Protein AF-A0AAD3D997-F1 (afdb_monomer_lite)

Foldseek 3Di:
DKWKWKFKFFDDCVLPVDLQDWDWDDDALAKIKIKGFPQFDPVDPDPPGTTIIIIIMIHDPVCPVVLVVVHLVVVLVVVCVRPVSCNVRSVPDPDCVSIDTDDFDQDADLAQDDPVVLDGHAACVHGGAPDDQCVRVLRRVVLVLQLVVLVVPDPDSVSSRVSSRVQNNQLSVQVSVCRVVVVCLSNDPDPVSRVVCVVVVVVLCVPVQSVVQVVCVNNSQDRHPDRPPGDPCPSPSVPPVPPVVVVVVVVPD

pLDDT: mean 71.53, std 16.01, range [34.0, 94.56]

Structure (mmCIF, N/CA/C/O backbone):
data_AF-A0AAD3D997-F1
#
_entry.id   AF-A0AAD3D997-F1
#
loop_
_atom_site.group_PDB
_atom_site.id
_atom_site.type_symbol
_atom_site.label_atom_id
_atom_site.label_alt_id
_atom_site.label_comp_id
_atom_site.label_asym_id
_atom_site.label_entity_id
_atom_site.label_seq_id
_atom_site.pdbx_PDB_ins_code
_atom_site.Cartn_x
_atom_site.Cartn_y
_atom_site.Cartn_z
_atom_site.occupancy
_atom_site.B_iso_or_equiv
_atom_site.auth_seq_id
_atom_site.auth_comp_id
_atom_site.auth_asym_id
_atom_site.auth_atom_id
_atom_site.pdbx_PDB_model_num
ATOM 1 N N . MET A 1 1 ? -4.116 12.394 12.573 1.00 37.97 1 MET A N 1
ATOM 2 C CA . MET A 1 1 ? -3.369 11.446 11.701 1.00 37.97 1 MET A CA 1
ATOM 3 C C . MET A 1 1 ? -3.741 10.059 12.179 1.00 37.97 1 MET A C 1
ATOM 5 O O . MET A 1 1 ? -3.621 9.816 13.372 1.00 37.97 1 MET A O 1
ATOM 9 N N . SER A 1 2 ? -4.273 9.201 11.312 1.00 41.56 2 SER A N 1
ATOM 10 C CA . SER A 1 2 ? -4.845 7.924 11.744 1.00 41.56 2 SER A CA 1
ATOM 11 C C . SER A 1 2 ? -3.805 6.805 11.675 1.00 41.56 2 SER A C 1
ATOM 13 O O . SER A 1 2 ? -3.297 6.516 10.595 1.00 41.56 2 SER A O 1
ATOM 15 N N . ILE A 1 3 ? -3.490 6.178 12.807 1.00 42.94 3 ILE A N 1
ATOM 16 C CA . ILE A 1 3 ? -2.699 4.939 12.880 1.00 42.94 3 ILE A CA 1
ATOM 17 C C . ILE A 1 3 ? -3.620 3.808 12.457 1.00 42.94 3 ILE A C 1
ATOM 19 O O . ILE A 1 3 ? -4.649 3.683 13.114 1.00 42.94 3 ILE A O 1
ATOM 23 N N . ASN A 1 4 ? -3.275 2.963 11.473 1.00 50.47 4 ASN A N 1
ATOM 24 C CA . ASN A 1 4 ? -3.848 1.614 11.512 1.00 50.47 4 ASN A CA 1
ATOM 25 C C . ASN A 1 4 ? -2.944 0.696 12.302 1.00 50.47 4 ASN A C 1
ATOM 27 O O . ASN A 1 4 ? -1.731 0.685 12.121 1.00 50.47 4 ASN A O 1
ATOM 31 N N . ILE A 1 5 ? -3.553 -0.079 13.179 1.00 50.25 5 ILE A N 1
ATOM 32 C CA . ILE A 1 5 ? -2.845 -1.113 13.908 1.00 50.25 5 ILE A CA 1
ATOM 33 C C . ILE A 1 5 ? -3.253 -2.453 13.302 1.00 50.25 5 ILE A C 1
ATOM 35 O O . ILE A 1 5 ? -4.328 -2.957 13.636 1.00 50.25 5 ILE A O 1
ATOM 39 N N . PRO A 1 6 ? -2.472 -3.021 12.366 1.00 51.78 6 PRO A N 1
ATOM 40 C CA . PRO A 1 6 ? -2.713 -4.374 11.908 1.00 51.78 6 PRO A CA 1
ATOM 41 C C . PRO A 1 6 ? -2.412 -5.370 13.032 1.00 51.78 6 PRO A C 1
ATOM 43 O O . PRO A 1 6 ? -1.337 -5.383 13.629 1.00 51.78 6 PRO A O 1
ATOM 46 N N . LEU A 1 7 ? -3.382 -6.235 13.287 1.00 53.44 7 LEU A N 1
ATOM 47 C CA . LEU A 1 7 ? -3.279 -7.435 14.094 1.00 53.44 7 LEU A CA 1
ATOM 48 C C . LEU A 1 7 ? -3.647 -8.617 13.203 1.00 53.44 7 LEU A C 1
ATOM 50 O O . LEU A 1 7 ? -4.774 -8.709 12.722 1.00 53.44 7 LEU A O 1
ATOM 54 N N . VAL A 1 8 ? -2.731 -9.561 13.030 1.00 56.41 8 VAL A N 1
ATOM 55 C CA . VAL A 1 8 ? -3.079 -10.866 12.461 1.00 56.41 8 VAL A CA 1
ATOM 56 C C . VAL A 1 8 ? -3.570 -11.747 13.601 1.00 56.41 8 VAL A C 1
ATOM 58 O O . VAL A 1 8 ? -2.854 -11.955 14.579 1.00 56.41 8 VAL A O 1
ATOM 61 N N . ALA A 1 9 ? -4.803 -12.230 13.496 1.00 57.44 9 ALA A N 1
ATOM 62 C CA . ALA A 1 9 ? -5.421 -13.098 14.486 1.00 57.44 9 ALA A CA 1
ATOM 63 C C . ALA A 1 9 ? -5.942 -14.378 13.824 1.00 57.44 9 ALA A C 1
ATOM 65 O O . ALA A 1 9 ? -6.395 -14.380 12.676 1.00 57.44 9 ALA A O 1
ATOM 66 N N . TYR A 1 10 ? -5.901 -15.473 14.576 1.00 55.12 10 TYR A N 1
ATOM 67 C CA . TYR A 1 10 ? -6.479 -16.746 14.162 1.00 55.12 10 TYR A CA 1
ATOM 68 C C . TYR A 1 10 ? -7.978 -16.699 14.433 1.00 55.12 10 TYR A C 1
ATOM 70 O O . TYR A 1 10 ? -8.409 -16.277 15.507 1.00 55.12 10 TYR A O 1
ATOM 78 N N . GLY A 1 11 ? -8.811 -17.061 13.464 1.00 57.50 11 GLY A N 1
ATOM 79 C CA . GLY A 1 11 ? -10.244 -16.862 13.629 1.00 57.50 11 GLY A CA 1
ATOM 80 C C . GLY A 1 11 ? -11.072 -17.775 12.747 1.00 57.50 11 GLY A C 1
ATOM 81 O O . GLY A 1 11 ? -10.780 -17.927 11.561 1.00 57.50 11 GLY A O 1
ATOM 82 N N . PRO A 1 12 ? -12.153 -18.364 13.277 1.00 53.88 12 PRO A N 1
ATOM 83 C CA . PRO A 1 12 ? -13.010 -19.200 12.467 1.00 53.88 12 PRO A CA 1
ATOM 84 C C . PRO A 1 12 ? -13.693 -18.357 11.387 1.00 53.88 12 PRO A C 1
ATOM 86 O O . PRO A 1 12 ? -14.200 -17.259 11.631 1.00 53.88 12 PRO A O 1
ATOM 89 N N . SER A 1 13 ? -13.735 -18.906 10.174 1.00 48.69 13 SER A N 1
ATOM 90 C CA . SER A 1 13 ? -14.205 -18.193 8.981 1.00 48.69 13 SER A CA 1
ATOM 91 C C . SER A 1 13 ? -15.653 -17.701 9.022 1.00 48.69 13 SER A C 1
ATOM 93 O O . SER A 1 13 ? -16.018 -16.886 8.191 1.00 48.69 13 SER A O 1
ATOM 95 N N . TYR A 1 14 ? -16.465 -18.110 10.003 1.00 54.16 14 TYR A N 1
ATOM 96 C CA . TYR A 1 14 ? -17.822 -17.581 10.174 1.00 54.16 14 TYR A CA 1
ATOM 97 C C . TYR A 1 14 ? -17.861 -16.136 10.706 1.00 54.16 14 TYR A C 1
ATOM 99 O O . TYR A 1 14 ? -18.909 -15.495 10.620 1.00 54.16 14 TYR A O 1
ATOM 107 N N . LEU A 1 15 ? -16.755 -15.602 11.251 1.00 54.66 15 LEU A N 1
ATOM 108 C CA . LEU A 1 15 ? -16.682 -14.202 11.701 1.00 54.66 15 LEU A CA 1
ATOM 109 C C . LEU A 1 15 ? -16.887 -13.211 10.543 1.00 54.66 15 LEU A C 1
ATOM 111 O O . LEU A 1 15 ? -17.375 -12.097 10.750 1.00 54.66 15 LEU A O 1
ATOM 115 N N . ILE A 1 16 ? -16.582 -13.641 9.317 1.00 53.94 16 ILE A N 1
ATOM 116 C CA . ILE A 1 16 ? -16.815 -12.905 8.080 1.00 53.94 16 ILE A CA 1
ATOM 117 C C . ILE A 1 16 ? -17.672 -13.814 7.202 1.00 53.94 16 ILE A C 1
ATOM 119 O O . ILE A 1 16 ? -17.200 -14.827 6.705 1.00 53.94 16 ILE A O 1
ATOM 123 N N . ARG A 1 17 ? -18.953 -13.467 7.008 1.00 49.34 17 ARG A N 1
ATOM 124 C CA . ARG A 1 17 ? -19.929 -14.283 6.250 1.00 49.34 17 ARG A CA 1
ATOM 125 C C . ARG A 1 17 ? -19.457 -14.713 4.852 1.00 49.34 17 ARG A C 1
ATOM 127 O O . ARG A 1 17 ? -20.056 -15.616 4.280 1.00 49.34 17 ARG A O 1
ATOM 134 N N . GLN A 1 18 ? -18.429 -14.073 4.298 1.00 55.97 18 GLN A N 1
ATOM 135 C CA . GLN A 1 18 ? -17.837 -14.421 3.016 1.00 55.97 18 GLN A CA 1
ATOM 136 C C . GLN A 1 18 ? -16.314 -14.505 3.152 1.00 55.97 18 GLN A C 1
ATOM 138 O O . GLN A 1 18 ? -15.654 -13.512 3.445 1.00 55.97 18 GLN A O 1
ATOM 143 N N . ALA A 1 19 ? -15.755 -15.693 2.907 1.00 59.75 19 ALA A N 1
ATOM 144 C CA . ALA A 1 19 ? -14.325 -15.982 3.063 1.00 59.75 19 ALA A CA 1
ATOM 145 C C . ALA A 1 19 ? -13.398 -15.124 2.177 1.00 59.75 19 ALA A C 1
ATOM 147 O O . ALA A 1 19 ? -12.199 -15.090 2.423 1.00 59.75 19 ALA A O 1
ATOM 148 N N . ASN A 1 20 ? -13.956 -14.416 1.190 1.00 67.44 20 ASN A N 1
ATOM 149 C CA . ASN A 1 20 ? -13.227 -13.626 0.197 1.00 67.44 20 ASN A CA 1
ATOM 150 C C . ASN A 1 20 ? -13.621 -12.138 0.228 1.00 67.44 20 ASN A C 1
ATOM 152 O O . ASN A 1 20 ? -13.487 -11.445 -0.777 1.00 67.44 20 ASN A O 1
ATOM 156 N N . GLN A 1 21 ? -14.174 -11.647 1.341 1.00 73.06 21 GLN A N 1
ATOM 157 C CA . GLN A 1 21 ? -14.577 -10.247 1.458 1.00 73.06 21 GLN A CA 1
ATOM 158 C C . GLN A 1 21 ? -13.853 -9.534 2.587 1.00 73.06 21 GLN A C 1
ATOM 160 O O . GLN A 1 21 ? -13.836 -9.993 3.727 1.00 73.06 21 GLN A O 1
ATOM 165 N N . LEU A 1 22 ? -13.336 -8.351 2.264 1.00 75.31 22 LEU A N 1
ATOM 166 C CA . LEU A 1 22 ? -12.955 -7.358 3.252 1.00 75.31 22 LEU A CA 1
ATOM 167 C C . LEU A 1 22 ? -14.226 -6.805 3.912 1.00 75.31 22 LEU A C 1
ATOM 169 O O . LEU A 1 22 ? -15.082 -6.225 3.244 1.00 75.31 22 LEU A O 1
ATOM 173 N N . TYR A 1 23 ? -14.340 -6.968 5.227 1.00 80.62 23 TYR A N 1
ATOM 174 C CA . TYR A 1 23 ? -15.368 -6.298 6.013 1.00 80.62 23 TYR A CA 1
ATOM 175 C C . TYR A 1 23 ? -14.798 -5.003 6.584 1.00 80.62 23 TYR A C 1
ATOM 177 O O . TYR A 1 23 ? -13.812 -5.044 7.313 1.00 80.62 23 TYR A O 1
ATOM 185 N N . GLN A 1 24 ? -15.430 -3.867 6.294 1.00 77.88 24 GLN A N 1
ATOM 186 C CA . GLN A 1 24 ? -15.071 -2.577 6.879 1.00 77.88 24 GLN A CA 1
ATOM 187 C C . GLN A 1 24 ? -16.284 -1.928 7.534 1.00 77.88 24 GLN A C 1
ATOM 189 O O . GLN A 1 24 ? -17.385 -1.917 6.983 1.00 77.88 24 GLN A O 1
ATOM 194 N N . ARG A 1 25 ? -16.061 -1.364 8.719 1.00 77.19 25 ARG A N 1
ATOM 195 C CA . ARG A 1 25 ? -17.019 -0.547 9.450 1.00 77.19 25 ARG A CA 1
ATOM 196 C C . ARG A 1 25 ? -16.387 0.804 9.736 1.00 77.19 25 ARG A C 1
ATOM 198 O O . ARG A 1 25 ? -15.399 0.890 10.459 1.00 77.19 25 ARG A O 1
ATOM 205 N N . LEU A 1 26 ? -16.979 1.842 9.166 1.00 71.62 26 LEU A N 1
ATOM 206 C CA . LEU A 1 26 ? -16.614 3.231 9.405 1.00 71.62 26 LEU A CA 1
ATO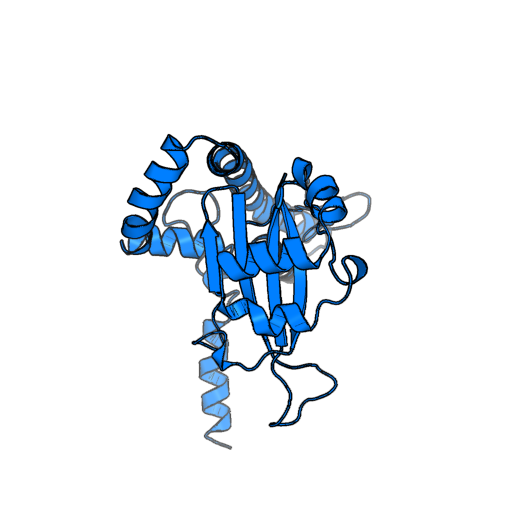M 207 C C . LEU A 1 26 ? -17.598 3.794 10.433 1.00 71.62 26 LEU A C 1
ATOM 209 O O . LEU A 1 26 ? -18.809 3.664 10.265 1.00 71.62 26 LEU A O 1
ATOM 213 N N . ASN A 1 27 ? -17.087 4.364 11.518 1.00 65.94 27 ASN A N 1
ATOM 214 C CA . ASN A 1 27 ? -17.860 5.202 12.423 1.00 65.94 27 ASN A CA 1
ATOM 215 C C . ASN A 1 27 ? -17.275 6.611 12.338 1.00 65.94 27 ASN A C 1
ATOM 217 O O . ASN A 1 27 ? -16.237 6.870 12.953 1.00 65.94 27 ASN A O 1
ATOM 221 N N . THR A 1 28 ? -17.924 7.449 11.520 1.00 64.06 28 THR A N 1
ATOM 222 C CA . THR A 1 28 ? -17.469 8.795 11.127 1.00 64.06 28 THR A CA 1
ATOM 223 C C . THR A 1 28 ? -16.013 8.792 10.620 1.00 64.06 28 THR A C 1
ATOM 225 O O . THR A 1 28 ? -15.533 7.781 10.105 1.00 64.06 28 THR A O 1
ATOM 228 N N . ALA A 1 29 ? -15.304 9.918 10.737 1.00 57.09 29 ALA A N 1
ATOM 229 C CA . ALA A 1 29 ? -13.877 10.033 10.428 1.00 57.09 29 ALA A CA 1
ATOM 230 C C . ALA A 1 29 ? -12.959 9.488 11.545 1.00 57.09 29 ALA A C 1
ATOM 232 O O . ALA A 1 29 ? -11.739 9.467 11.387 1.00 57.09 29 ALA A O 1
ATOM 233 N N . GLU A 1 30 ? -13.519 9.076 12.687 1.00 58.09 30 GLU A N 1
ATOM 234 C CA . GLU A 1 30 ? -12.739 8.792 13.896 1.00 58.09 30 GLU A CA 1
ATOM 235 C C . GLU A 1 30 ? -12.248 7.343 13.971 1.00 58.09 30 GLU A C 1
ATOM 237 O O . GLU A 1 30 ? -11.116 7.097 14.391 1.00 58.09 30 GLU A O 1
ATOM 242 N N . VAL A 1 31 ? -13.079 6.370 13.576 1.00 66.81 31 VAL A N 1
ATOM 243 C CA . VAL A 1 31 ? -12.737 4.945 13.706 1.00 66.81 31 VAL A CA 1
ATOM 244 C C . VAL A 1 31 ? -13.185 4.149 12.483 1.00 66.81 31 VAL A C 1
ATOM 246 O O . VAL A 1 31 ? -14.373 3.923 12.264 1.00 66.81 31 VAL A O 1
ATOM 249 N N . MET A 1 32 ? -12.212 3.642 11.734 1.00 77.00 32 MET A N 1
ATOM 250 C CA . MET A 1 32 ? -12.357 2.601 10.728 1.00 77.00 32 MET A CA 1
ATOM 251 C C . MET A 1 32 ? -11.911 1.279 11.342 1.00 77.00 32 MET A C 1
ATOM 253 O O . MET A 1 32 ? -10.779 1.182 11.789 1.00 77.00 32 MET A O 1
ATOM 257 N N . LEU A 1 33 ? -12.767 0.262 11.348 1.00 82.50 33 LEU A N 1
ATOM 258 C CA . LEU A 1 33 ? -12.423 -1.111 11.720 1.00 82.50 33 LEU A CA 1
ATOM 259 C C . LEU A 1 33 ? -12.530 -1.998 10.483 1.00 82.50 33 LEU A C 1
ATOM 261 O O . LEU A 1 33 ? -13.537 -1.954 9.779 1.00 82.50 33 LEU A O 1
ATOM 265 N N . GLY A 1 34 ? -11.509 -2.807 10.229 1.00 82.81 34 GLY A N 1
ATOM 266 C CA . GLY A 1 34 ? -11.436 -3.721 9.102 1.00 82.81 34 GLY A CA 1
ATOM 267 C C . GLY A 1 34 ? -11.111 -5.147 9.527 1.00 82.81 34 GLY A C 1
ATOM 268 O O . GLY A 1 34 ? -10.300 -5.363 10.426 1.00 82.81 34 GLY A O 1
ATOM 269 N N . LEU A 1 35 ? -11.744 -6.116 8.869 1.00 83.69 35 LEU A N 1
ATOM 270 C CA . LEU A 1 35 ? -11.455 -7.541 8.984 1.00 83.69 35 LEU A CA 1
ATOM 271 C C . LEU A 1 35 ? -11.218 -8.100 7.581 1.00 83.69 35 LEU A C 1
ATOM 273 O O . LEU A 1 35 ? -12.131 -8.126 6.753 1.00 83.69 35 LEU A O 1
ATOM 277 N N . LEU A 1 36 ? -9.990 -8.534 7.326 1.00 83.56 36 LEU A N 1
ATOM 278 C CA . LEU A 1 36 ? -9.533 -9.076 6.054 1.00 83.56 36 LEU A CA 1
ATOM 279 C C . LEU A 1 36 ? -9.181 -10.558 6.233 1.00 83.56 36 LEU A C 1
ATOM 281 O O . LEU A 1 36 ? -8.245 -10.860 6.970 1.00 83.56 36 LEU A O 1
ATOM 285 N N . PRO A 1 37 ? -9.894 -11.496 5.590 1.00 81.44 37 PRO A N 1
ATOM 286 C CA . PRO A 1 37 ? -9.447 -12.881 5.516 1.00 81.44 37 PRO A CA 1
ATOM 287 C C . PRO A 1 37 ? -8.116 -12.962 4.752 1.00 81.44 37 PRO A C 1
ATOM 289 O O . PRO A 1 37 ? -8.035 -12.506 3.614 1.00 81.44 37 PRO A O 1
ATOM 292 N N . THR A 1 38 ? -7.089 -13.556 5.359 1.00 77.00 38 THR A N 1
ATOM 293 C CA . THR A 1 38 ? -5.708 -13.589 4.822 1.00 77.00 38 THR A CA 1
ATOM 294 C C . THR A 1 38 ? -5.286 -15.000 4.386 1.00 77.00 38 THR A C 1
ATOM 296 O O . THR A 1 38 ? -4.134 -15.248 4.045 1.00 77.00 38 THR A O 1
ATOM 299 N N . GLY A 1 39 ? -6.225 -15.948 4.356 1.00 76.25 39 GLY A N 1
ATOM 300 C CA . GLY A 1 39 ? -5.962 -17.331 3.951 1.00 76.25 39 GLY A CA 1
ATOM 301 C C . GLY A 1 39 ? -5.452 -18.185 5.109 1.00 76.25 39 GLY A C 1
ATOM 302 O O . GLY A 1 39 ? -5.959 -18.065 6.219 1.00 76.25 39 GLY A O 1
ATOM 303 N N . THR A 1 40 ? -4.497 -19.075 4.856 1.00 74.38 40 THR A N 1
ATOM 304 C CA . THR A 1 40 ? -3.913 -19.986 5.854 1.00 74.38 40 THR A CA 1
ATOM 305 C C . THR A 1 40 ? -2.401 -19.796 5.924 1.00 74.38 40 THR A C 1
ATOM 307 O O . THR A 1 40 ? -1.777 -19.290 4.988 1.00 74.38 40 THR A O 1
ATOM 310 N N . MET A 1 41 ? -1.793 -20.184 7.044 1.00 68.75 41 MET A N 1
ATOM 311 C CA . MET A 1 41 ? -0.345 -20.083 7.209 1.00 68.75 41 MET A CA 1
ATOM 312 C C . MET A 1 41 ? 0.382 -21.027 6.238 1.00 68.75 41 MET A C 1
ATOM 314 O O . MET A 1 41 ? -0.043 -22.158 6.024 1.00 68.75 41 MET A O 1
ATOM 318 N N . PHE A 1 42 ? 1.498 -20.579 5.653 1.00 65.94 42 PHE A N 1
ATOM 319 C CA . PHE A 1 42 ? 2.252 -21.379 4.677 1.00 65.94 42 PHE A CA 1
ATOM 320 C C . PHE A 1 42 ? 2.787 -22.699 5.258 1.00 65.94 42 PHE A C 1
ATOM 322 O O . PHE A 1 42 ? 2.859 -23.692 4.539 1.00 65.94 42 PHE A O 1
ATOM 329 N N . SER A 1 43 ? 3.142 -22.712 6.546 1.00 65.00 43 SER A N 1
ATOM 330 C CA . SER A 1 43 ? 3.656 -23.889 7.259 1.00 65.00 43 SER A CA 1
ATOM 331 C C . SER A 1 43 ? 2.612 -24.983 7.486 1.00 65.00 43 SER A C 1
ATOM 333 O O . SER A 1 43 ? 2.986 -26.133 7.675 1.00 65.00 43 SER A O 1
ATOM 335 N N . ASP A 1 44 ? 1.326 -24.639 7.425 1.00 60.88 44 ASP A N 1
ATOM 336 C CA . ASP A 1 44 ? 0.200 -25.548 7.607 1.00 60.88 44 ASP A CA 1
ATOM 337 C C . ASP A 1 44 ? -0.663 -25.490 6.343 1.00 60.88 44 ASP A C 1
ATOM 339 O O . ASP A 1 44 ? -1.667 -24.784 6.281 1.00 60.88 44 ASP A O 1
ATOM 343 N N . ARG A 1 45 ? -0.281 -26.213 5.287 1.00 59.09 45 ARG A N 1
ATOM 344 C CA . ARG A 1 45 ? -1.105 -26.388 4.073 1.00 59.09 45 ARG A CA 1
ATOM 345 C C . ARG A 1 45 ? -1.863 -27.720 4.098 1.00 59.09 45 ARG A C 1
ATOM 347 O O . ARG A 1 45 ? -1.818 -28.473 3.132 1.00 59.09 45 ARG A O 1
ATOM 354 N N . ASN A 1 46 ? -2.553 -28.007 5.199 1.00 61.16 46 ASN A N 1
ATOM 355 C CA . ASN A 1 46 ? -3.486 -29.128 5.303 1.00 61.16 46 ASN A CA 1
ATOM 356 C C . ASN A 1 46 ? -4.932 -28.614 5.164 1.00 61.16 46 ASN A C 1
ATOM 358 O O . ASN A 1 46 ? -5.216 -27.445 5.412 1.00 61.16 46 ASN A O 1
ATOM 362 N N . GLU A 1 47 ? -5.882 -29.472 4.786 1.00 56.66 47 GLU A N 1
ATOM 363 C CA . GLU A 1 47 ? -7.302 -29.079 4.665 1.00 56.66 47 GLU A CA 1
ATOM 364 C C . GLU A 1 47 ? -7.916 -28.593 5.996 1.00 56.66 47 GLU A C 1
ATOM 366 O O . GLU A 1 47 ? -8.915 -27.874 6.002 1.00 56.66 47 GLU A O 1
ATOM 371 N N . THR A 1 48 ? -7.291 -28.934 7.127 1.00 58.03 48 THR A N 1
ATOM 372 C CA . THR A 1 48 ? -7.683 -28.537 8.489 1.00 58.03 48 THR A CA 1
ATOM 373 C C . THR A 1 48 ? -7.028 -27.248 8.984 1.00 58.03 48 THR A C 1
ATOM 375 O O . THR A 1 48 ? -7.203 -26.890 10.148 1.00 58.03 48 THR A O 1
ATOM 378 N N . SER A 1 49 ? -6.251 -26.560 8.149 1.00 64.19 49 SER A N 1
ATOM 379 C CA . SER A 1 49 ? -5.493 -25.389 8.579 1.00 64.19 49 SER A CA 1
ATOM 380 C C . SER A 1 49 ? -6.385 -24.236 9.014 1.00 64.19 49 SER A C 1
ATOM 382 O O . SER A 1 49 ? -7.351 -23.865 8.337 1.00 64.19 49 SER A O 1
ATOM 384 N N . GLU A 1 50 ? -6.032 -23.637 10.150 1.00 67.88 50 GLU A N 1
ATOM 385 C CA . GLU A 1 50 ? -6.762 -22.497 10.684 1.00 67.88 50 GLU A CA 1
ATOM 386 C C . GLU A 1 50 ? -6.702 -21.315 9.714 1.00 67.88 50 GLU A C 1
ATOM 388 O O . GLU A 1 50 ? -5.644 -20.945 9.192 1.00 67.88 50 GLU A O 1
ATOM 393 N N . LYS A 1 51 ? -7.866 -20.704 9.471 1.00 74.88 51 LYS A N 1
ATOM 394 C CA . LYS A 1 51 ? -7.945 -19.506 8.640 1.00 74.88 51 LYS A CA 1
ATOM 395 C C . LYS A 1 51 ? -7.504 -18.286 9.443 1.00 74.88 51 LYS A C 1
ATOM 397 O O . LYS A 1 51 ? -7.898 -18.081 10.593 1.00 74.88 51 LYS A O 1
ATOM 402 N N . LEU A 1 52 ? -6.699 -17.463 8.794 1.00 78.31 52 LEU A N 1
ATOM 403 C CA . LEU A 1 52 ? -6.160 -16.220 9.305 1.00 78.31 52 LEU A CA 1
ATOM 404 C C . LEU A 1 52 ? -7.072 -15.062 8.930 1.00 78.31 52 LEU A C 1
ATOM 406 O O . LEU A 1 52 ? -7.572 -14.970 7.804 1.00 78.31 52 LEU A O 1
ATOM 410 N N . VAL A 1 53 ? -7.238 -14.146 9.875 1.00 80.44 53 VAL A N 1
ATOM 411 C CA . VAL A 1 53 ? -7.909 -12.871 9.657 1.00 80.44 53 VAL A CA 1
ATOM 412 C C . VAL A 1 53 ? -6.985 -11.758 10.130 1.00 80.44 53 VAL A C 1
ATOM 414 O O . VAL A 1 53 ? -6.610 -11.692 11.300 1.00 80.44 53 VAL A O 1
ATOM 417 N N . SER A 1 54 ? -6.641 -10.853 9.223 1.00 81.69 54 SER A N 1
ATOM 418 C CA . SER A 1 54 ? -6.009 -9.587 9.566 1.00 81.69 54 SER A CA 1
ATOM 419 C C . SER A 1 54 ? -7.086 -8.597 9.998 1.00 81.69 54 SER A C 1
ATOM 421 O O . SER A 1 54 ? -7.934 -8.184 9.209 1.00 81.69 54 SER A O 1
ATOM 423 N N . MET A 1 55 ? -7.060 -8.215 11.265 1.00 81.44 55 MET A N 1
ATOM 424 C CA . MET A 1 55 ? -7.849 -7.119 11.801 1.00 81.44 55 MET A CA 1
ATOM 425 C C . MET A 1 55 ? -7.016 -5.845 11.773 1.00 81.44 55 MET A C 1
ATOM 427 O O . MET A 1 55 ? -5.843 -5.859 12.120 1.00 81.44 55 MET A O 1
ATOM 431 N N . PHE A 1 56 ? -7.614 -4.729 11.397 1.00 82.75 56 PHE A N 1
ATOM 432 C CA . PHE A 1 56 ? -6.974 -3.425 11.502 1.00 82.75 56 PHE A CA 1
ATOM 433 C C . PHE A 1 56 ? -7.984 -2.401 11.986 1.00 82.75 56 PHE A C 1
ATOM 435 O O . PHE A 1 56 ? -9.180 -2.523 11.720 1.00 82.75 56 PHE A O 1
ATOM 442 N N . TRP A 1 57 ? -7.524 -1.391 12.710 1.00 82.62 57 TRP A N 1
ATOM 443 C CA . TRP A 1 57 ? -8.378 -0.274 13.087 1.00 82.62 57 TRP A CA 1
ATOM 444 C C . TRP A 1 57 ? -7.614 1.032 13.069 1.00 82.62 57 TRP A C 1
ATOM 446 O O . TRP A 1 57 ? -6.420 1.038 13.363 1.00 82.62 57 TRP A O 1
ATOM 456 N N . SER A 1 58 ? -8.327 2.119 12.794 1.00 77.56 58 SER A N 1
ATOM 457 C CA . SER A 1 58 ? -7.779 3.459 12.838 1.00 77.56 58 SER A CA 1
ATOM 458 C C . SER A 1 58 ? -7.900 4.079 14.233 1.00 77.56 58 SER A C 1
ATOM 460 O O . SER A 1 58 ? -8.964 4.009 14.851 1.00 77.56 58 SER A O 1
ATOM 462 N N . LEU A 1 59 ? -6.842 4.729 14.711 1.00 75.38 59 LEU A N 1
ATOM 463 C CA . LEU A 1 59 ? -6.860 5.571 15.910 1.00 75.38 59 LEU A CA 1
ATOM 464 C C . LEU A 1 59 ? -6.227 6.929 15.602 1.00 75.38 59 LEU A C 1
ATOM 466 O O . LEU A 1 59 ? -5.203 6.976 14.921 1.00 75.38 59 LEU A O 1
ATOM 470 N N . ASP A 1 60 ? -6.782 8.023 16.127 1.00 73.38 60 ASP A N 1
ATOM 471 C CA . ASP A 1 60 ? -6.092 9.312 16.060 1.00 73.38 60 ASP A CA 1
ATOM 472 C C . ASP A 1 60 ? -4.832 9.300 16.939 1.00 73.38 60 ASP A C 1
ATOM 474 O O . ASP A 1 60 ? -4.901 9.048 18.145 1.00 73.38 60 ASP A O 1
ATOM 478 N N . MET A 1 61 ? -3.686 9.611 16.328 1.00 69.50 61 MET A N 1
ATOM 479 C CA . MET A 1 61 ? -2.375 9.719 16.977 1.00 69.50 61 MET A CA 1
ATOM 480 C C . MET A 1 61 ? -2.409 10.576 18.244 1.00 69.50 61 MET A C 1
ATOM 482 O O . MET A 1 61 ? -1.729 10.240 19.212 1.00 69.50 61 MET A O 1
ATOM 486 N N . SER A 1 62 ? -3.192 11.662 18.248 1.00 74.38 62 SER A N 1
ATOM 487 C CA . SER A 1 62 ? -3.295 12.562 19.405 1.00 74.38 62 SER A CA 1
ATOM 488 C C . SER A 1 62 ? -3.785 11.834 20.665 1.00 74.38 62 SER A C 1
ATOM 490 O O . SER A 1 62 ? -3.347 12.140 21.769 1.00 74.38 62 SER A O 1
ATOM 492 N N . THR A 1 63 ? -4.614 10.803 20.485 1.00 78.12 63 THR A N 1
ATOM 493 C CA . THR A 1 63 ? -5.234 10.020 21.561 1.00 78.12 63 THR A CA 1
ATOM 494 C C . THR A 1 63 ? -4.453 8.758 21.929 1.00 78.12 63 THR A C 1
ATOM 496 O O . THR A 1 63 ? -4.823 8.058 22.870 1.00 78.12 63 THR A O 1
ATOM 499 N N . PHE A 1 64 ? -3.372 8.428 21.211 1.00 80.06 64 PHE A N 1
ATOM 500 C CA . PHE A 1 64 ? -2.665 7.155 21.389 1.00 80.06 64 PHE A CA 1
ATOM 501 C C . PHE A 1 64 ? -2.088 6.987 22.800 1.00 80.06 64 PHE A C 1
ATOM 503 O O . PHE A 1 64 ? -2.250 5.931 23.415 1.00 80.06 64 PHE A O 1
ATOM 510 N N . ASN A 1 65 ? -1.469 8.039 23.342 1.00 83.62 65 ASN A N 1
ATOM 511 C CA . ASN A 1 65 ? -0.923 8.011 24.701 1.00 83.62 65 ASN A CA 1
ATOM 512 C C . ASN A 1 65 ? -2.028 7.837 25.753 1.00 83.62 65 ASN A C 1
ATOM 514 O O . ASN A 1 65 ? -1.845 7.081 26.707 1.00 83.62 65 ASN A O 1
ATOM 518 N N . ASP A 1 66 ? -3.192 8.451 25.536 1.00 85.88 66 ASP A N 1
ATOM 519 C CA . ASP A 1 66 ? -4.352 8.325 26.422 1.00 85.88 66 ASP A CA 1
ATOM 520 C C . ASP A 1 66 ? -4.979 6.929 26.353 1.00 85.88 66 ASP A C 1
ATOM 522 O O . ASP A 1 66 ? -5.410 6.367 27.357 1.00 85.88 66 ASP A O 1
ATOM 526 N N . VAL A 1 67 ? -5.023 6.318 25.168 1.00 84.88 67 VAL A N 1
ATOM 527 C CA . VAL A 1 67 ? -5.459 4.923 25.015 1.00 84.88 67 VAL A CA 1
ATOM 528 C C . VAL A 1 67 ? -4.504 3.980 25.743 1.00 84.88 67 VAL A C 1
ATOM 530 O O . VAL A 1 67 ? -4.954 3.075 26.448 1.00 84.88 67 VAL A O 1
ATOM 533 N N . LYS A 1 68 ? -3.190 4.206 25.619 1.00 85.25 68 LYS A N 1
ATOM 534 C CA . LYS A 1 68 ? -2.178 3.392 26.297 1.00 85.25 68 LYS A CA 1
ATOM 535 C C . LYS A 1 68 ? -2.263 3.541 27.820 1.00 85.25 68 LYS A C 1
ATOM 537 O O . LYS A 1 68 ? -2.167 2.534 28.519 1.00 85.25 68 LYS A O 1
ATOM 542 N N . SER A 1 69 ? -2.500 4.753 28.331 1.00 88.62 69 SER A N 1
ATOM 543 C CA . SER A 1 69 ? -2.634 5.015 29.772 1.00 88.62 69 SER A CA 1
ATOM 544 C C . SER A 1 69 ? -3.922 4.437 30.372 1.00 88.62 69 SER A C 1
ATOM 546 O O . SER A 1 69 ? -3.892 3.920 31.486 1.00 88.62 69 SER A O 1
ATOM 548 N N . ARG A 1 70 ? -5.036 4.431 29.621 1.00 89.81 70 ARG A N 1
ATOM 549 C CA . ARG A 1 70 ? -6.301 3.774 30.017 1.00 89.81 70 ARG A CA 1
ATOM 550 C C . ARG A 1 70 ? -6.225 2.242 30.037 1.00 89.81 70 ARG A C 1
ATOM 552 O O . ARG A 1 70 ? -7.101 1.600 30.620 1.00 89.81 70 ARG A O 1
ATOM 559 N N . GLY A 1 71 ? -5.203 1.657 29.416 1.00 91.31 71 GLY A N 1
ATOM 560 C CA . GLY A 1 71 ? -4.920 0.226 29.452 1.00 91.31 71 GLY A CA 1
ATOM 561 C C . GLY A 1 71 ? -5.646 -0.607 28.389 1.00 91.31 71 GLY A C 1
ATOM 562 O O . GLY A 1 71 ? -6.659 -0.213 27.805 1.00 91.31 71 GLY A O 1
ATOM 563 N N . LEU A 1 72 ? -5.107 -1.807 28.147 1.00 89.75 72 LEU A N 1
ATOM 564 C CA . LEU A 1 72 ? -5.523 -2.695 27.056 1.00 89.75 72 LEU A CA 1
ATOM 565 C C . LEU A 1 72 ? -6.979 -3.162 27.192 1.00 89.75 72 LEU A C 1
ATOM 567 O O . LEU A 1 72 ? -7.688 -3.265 26.193 1.00 89.75 72 LEU A O 1
ATOM 571 N N . ASP A 1 73 ? -7.449 -3.428 28.410 1.00 92.12 73 ASP A N 1
ATOM 572 C CA . ASP A 1 73 ? -8.816 -3.912 28.630 1.00 92.12 73 ASP A CA 1
ATOM 573 C C . ASP A 1 73 ? -9.868 -2.840 28.345 1.00 92.12 73 ASP A C 1
ATOM 575 O O . ASP A 1 73 ? -10.927 -3.146 27.795 1.00 92.12 73 ASP A O 1
ATOM 579 N N . SER A 1 74 ? -9.566 -1.580 28.673 1.00 90.69 74 SER A N 1
ATOM 580 C CA . SER A 1 74 ? -10.411 -0.433 28.327 1.00 90.69 74 SER A CA 1
ATOM 581 C C . SER A 1 74 ? -10.498 -0.286 26.808 1.00 90.69 74 SER A C 1
ATOM 583 O O . SER A 1 74 ? -11.586 -0.260 26.235 1.00 90.69 74 SER A O 1
ATOM 585 N N . PHE A 1 75 ? -9.346 -0.355 26.139 1.00 88.00 75 PHE A N 1
ATOM 586 C CA . PHE A 1 75 ? -9.261 -0.319 24.686 1.00 88.00 75 PHE A CA 1
ATOM 587 C C . PHE A 1 75 ? -10.051 -1.456 24.002 1.00 88.00 75 PHE A C 1
ATOM 589 O O . PHE A 1 75 ? -10.816 -1.219 23.064 1.00 88.00 75 PHE A O 1
ATOM 596 N N . LYS A 1 76 ? -9.939 -2.695 24.497 1.00 89.69 76 LYS A N 1
ATOM 597 C CA . LYS A 1 76 ? -10.725 -3.831 23.988 1.00 89.69 76 LYS A CA 1
ATOM 598 C C . LYS A 1 76 ? -12.223 -3.634 24.191 1.00 89.69 76 LYS A C 1
ATOM 600 O O . LYS A 1 76 ? -12.990 -3.957 23.287 1.00 89.69 76 LYS A O 1
ATOM 605 N N . LYS A 1 77 ? -12.654 -3.124 25.352 1.00 91.25 77 LYS A N 1
ATOM 606 C CA . LYS A 1 77 ? -14.072 -2.831 25.621 1.00 91.25 77 LYS A CA 1
ATOM 607 C C . LYS A 1 77 ? -14.618 -1.804 24.631 1.00 91.25 77 LYS A C 1
ATOM 609 O O . LYS A 1 77 ? -15.685 -2.036 24.065 1.00 91.25 77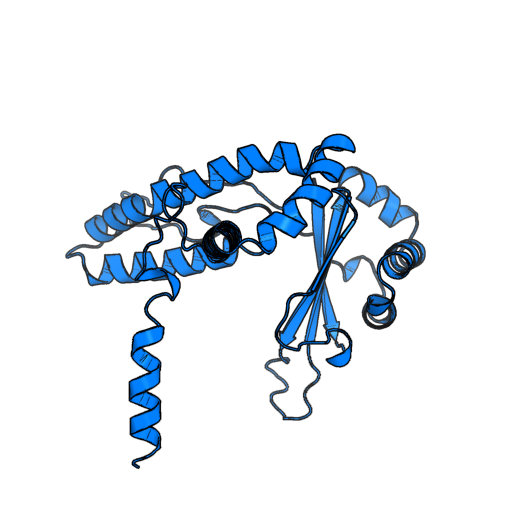 LYS A O 1
ATOM 614 N N . ASP A 1 78 ? -13.860 -0.741 24.362 1.00 87.38 78 ASP A N 1
ATOM 615 C CA . ASP A 1 78 ? -14.223 0.282 23.378 1.00 87.38 78 ASP A CA 1
ATOM 616 C C . ASP A 1 78 ? -14.413 -0.336 21.981 1.00 87.38 78 ASP A C 1
ATOM 618 O O . ASP A 1 78 ? -15.441 -0.105 21.339 1.00 87.38 78 ASP A O 1
ATOM 622 N N . LEU A 1 79 ? -13.484 -1.185 21.526 1.00 86.25 79 LEU A N 1
ATOM 623 C CA . LEU A 1 79 ? -13.606 -1.883 20.240 1.00 86.25 79 LEU A CA 1
ATOM 624 C C . LEU A 1 79 ? -14.801 -2.848 20.189 1.00 86.25 79 LEU A C 1
ATOM 626 O O . LEU A 1 79 ? -15.551 -2.837 19.213 1.00 86.25 79 LEU A O 1
ATOM 630 N N . ILE A 1 80 ? -15.012 -3.655 21.234 1.00 89.25 80 ILE A N 1
ATOM 631 C CA . ILE A 1 80 ? -16.117 -4.628 21.304 1.00 89.25 80 ILE A CA 1
ATOM 632 C C . ILE A 1 80 ? -17.472 -3.916 21.294 1.00 89.25 80 ILE A C 1
ATOM 634 O O . ILE A 1 80 ? -18.401 -4.387 20.641 1.00 89.25 80 ILE A O 1
ATOM 638 N N . SER A 1 81 ? -17.586 -2.766 21.970 1.00 88.75 81 SER A N 1
ATOM 639 C CA . SER A 1 81 ? -18.816 -1.963 21.964 1.00 88.75 81 SER A CA 1
ATOM 640 C C . SER A 1 81 ? -19.199 -1.485 20.558 1.00 88.75 81 SER A C 1
ATOM 642 O O . SER A 1 81 ? -20.381 -1.373 20.236 1.00 88.75 81 SER A O 1
ATOM 644 N N . ARG A 1 82 ? -18.198 -1.242 19.700 1.00 84.31 82 ARG A N 1
ATOM 645 C CA . ARG A 1 82 ? -18.383 -0.787 18.318 1.00 84.31 82 ARG A CA 1
ATOM 646 C C . ARG A 1 82 ? -18.638 -1.952 17.369 1.00 84.31 82 ARG A C 1
ATOM 648 O O . ARG A 1 82 ? -19.474 -1.832 16.476 1.00 84.31 82 ARG A O 1
ATOM 655 N N . GLU A 1 83 ? -17.937 -3.069 17.553 1.00 85.75 83 GLU A N 1
ATOM 656 C CA . GLU A 1 83 ? -18.098 -4.272 16.740 1.00 85.75 83 GLU A CA 1
ATOM 657 C C . GLU A 1 83 ? -17.962 -5.558 17.580 1.00 85.75 83 GLU A C 1
ATOM 659 O O . GLU A 1 83 ? -16.860 -6.077 17.764 1.00 85.75 83 GLU A O 1
ATOM 664 N N . PRO A 1 84 ? -19.075 -6.144 18.053 1.00 86.12 84 PRO A N 1
ATOM 665 C CA . PRO A 1 84 ? -19.030 -7.320 18.922 1.00 86.12 84 PRO A CA 1
ATOM 666 C C . PRO A 1 84 ? -18.348 -8.549 18.304 1.00 86.12 84 PRO A C 1
ATOM 668 O O . PRO A 1 84 ? -17.781 -9.367 19.031 1.00 86.12 84 PRO A O 1
ATOM 671 N N . ARG A 1 85 ? -18.334 -8.688 16.966 1.00 82.62 85 ARG A N 1
ATOM 672 C CA . ARG A 1 85 ? -17.693 -9.833 16.289 1.00 82.62 85 ARG A CA 1
ATOM 673 C C . ARG A 1 85 ? -16.195 -9.934 16.564 1.00 82.62 85 ARG A C 1
ATOM 675 O O . ARG A 1 85 ? -15.655 -11.039 16.530 1.00 82.62 85 ARG A O 1
ATOM 682 N N . VAL A 1 86 ? -15.519 -8.826 16.879 1.00 84.75 86 VAL A N 1
ATOM 683 C CA . VAL A 1 86 ? -14.074 -8.857 17.150 1.00 84.75 86 VAL A CA 1
ATOM 684 C C . VAL A 1 86 ? -13.722 -9.375 18.542 1.00 84.75 86 VAL A C 1
ATOM 686 O O . VAL A 1 86 ? -12.550 -9.624 18.810 1.00 84.75 86 VAL A O 1
ATOM 689 N N . GLN A 1 87 ? -14.705 -9.609 19.421 1.00 86.38 87 GLN A N 1
ATOM 690 C CA . GLN A 1 87 ? -14.469 -10.056 20.798 1.00 86.38 87 GLN A CA 1
ATOM 691 C C . GLN A 1 87 ? -13.574 -11.299 20.877 1.00 86.38 87 GLN A C 1
ATOM 693 O O . GLN A 1 87 ? -12.665 -11.347 21.704 1.00 86.38 87 GLN A O 1
ATOM 698 N N . ASN A 1 88 ? -13.802 -12.299 20.021 1.00 83.94 88 ASN A N 1
ATOM 699 C CA . ASN A 1 88 ? -13.000 -13.525 20.032 1.00 83.94 88 ASN A CA 1
ATOM 700 C C . ASN A 1 88 ? -11.583 -13.316 19.484 1.00 83.94 88 ASN A C 1
ATOM 702 O O . ASN A 1 88 ? -10.649 -13.928 19.996 1.00 83.94 88 ASN A O 1
ATOM 706 N N . LEU A 1 89 ? -11.407 -12.423 18.507 1.00 82.88 89 LEU A N 1
ATOM 707 C CA . LEU A 1 89 ? -10.085 -12.068 17.980 1.00 82.88 89 LEU A CA 1
ATOM 708 C C . LEU A 1 89 ? -9.279 -11.292 19.034 1.00 82.88 89 LEU A C 1
ATOM 710 O O . LEU A 1 89 ? -8.121 -11.600 19.296 1.00 82.88 89 LEU A O 1
ATOM 714 N N . LEU A 1 90 ? -9.921 -10.354 19.735 1.00 87.12 90 LEU A N 1
ATOM 715 C CA . LEU A 1 90 ? -9.287 -9.530 20.767 1.00 87.12 90 LEU A CA 1
ATOM 716 C C . LEU A 1 90 ? -8.848 -10.311 22.014 1.00 87.12 90 LEU A C 1
ATOM 718 O O . LEU A 1 90 ? -7.982 -9.832 22.749 1.00 87.12 90 LEU A O 1
ATOM 722 N N . LYS A 1 91 ? -9.383 -11.515 22.259 1.00 87.25 91 LYS A N 1
ATOM 723 C CA . LYS A 1 91 ? -8.893 -12.402 23.333 1.00 87.25 91 LYS A CA 1
ATOM 724 C C . LYS A 1 91 ? -7.429 -12.813 23.131 1.00 87.25 91 LYS A C 1
ATOM 726 O O . LYS A 1 91 ? -6.749 -13.086 24.115 1.00 87.25 91 LYS A O 1
ATOM 731 N N . GLN A 1 92 ? -6.942 -12.836 21.888 1.00 85.56 92 GLN A N 1
ATOM 732 C CA . GLN A 1 92 ? -5.562 -13.218 21.560 1.00 85.56 92 GLN A CA 1
ATOM 733 C C . GLN A 1 92 ? -4.550 -12.102 21.849 1.00 85.56 92 GLN A C 1
ATOM 735 O O . GLN A 1 92 ? -3.368 -12.380 22.045 1.00 85.56 92 GLN A O 1
ATOM 740 N N . VAL A 1 93 ? -5.010 -10.849 21.921 1.00 87.44 93 VAL A N 1
ATOM 741 C CA . VAL A 1 93 ? -4.163 -9.692 22.230 1.00 87.44 93 VAL A CA 1
ATOM 742 C C . VAL A 1 93 ? -3.946 -9.630 23.736 1.00 87.44 93 VAL A C 1
ATOM 744 O O . VAL A 1 93 ? -4.886 -9.414 24.491 1.00 87.44 93 VAL A O 1
ATOM 747 N N . LYS A 1 94 ? -2.719 -9.809 24.199 1.00 88.62 94 LYS A N 1
ATOM 748 C CA . LYS A 1 94 ? -2.318 -9.784 25.613 1.00 88.62 94 LYS A CA 1
ATOM 749 C C . LYS A 1 94 ? -1.525 -8.531 25.984 1.00 88.62 94 LYS A C 1
ATOM 751 O O . LYS A 1 94 ? -1.537 -8.153 27.148 1.00 88.62 94 LYS A O 1
ATOM 756 N N . SER A 1 95 ? -0.882 -7.876 25.017 1.00 87.00 95 SER A N 1
ATOM 757 C CA . SER A 1 95 ? -0.154 -6.615 25.216 1.00 87.00 95 SER A CA 1
ATOM 758 C C . SER A 1 95 ? -0.360 -5.660 24.038 1.00 87.00 95 SER A C 1
ATOM 760 O O . SER A 1 95 ? -0.608 -6.098 22.914 1.00 87.00 95 SER A O 1
ATOM 762 N N . PHE A 1 96 ? -0.189 -4.357 24.287 1.00 83.94 96 PHE A N 1
ATOM 763 C CA . PHE A 1 96 ? -0.008 -3.361 23.227 1.00 83.94 96 PHE A CA 1
ATOM 764 C C . PHE A 1 96 ? 1.260 -3.616 22.395 1.00 83.94 96 PHE A C 1
ATOM 766 O O . PHE A 1 96 ? 1.333 -3.143 21.274 1.00 83.94 96 PHE A O 1
ATOM 773 N N . ASP A 1 97 ? 2.234 -4.390 22.876 1.00 84.31 97 ASP A N 1
ATOM 774 C CA . ASP A 1 97 ? 3.447 -4.699 22.096 1.00 84.31 97 ASP A CA 1
ATOM 775 C C . ASP A 1 97 ? 3.176 -5.675 20.939 1.00 84.31 97 ASP A C 1
ATOM 777 O O . ASP A 1 97 ? 3.956 -5.770 19.998 1.00 84.31 97 ASP A O 1
ATOM 781 N N . GLN A 1 98 ? 2.049 -6.396 20.986 1.00 80.56 98 GLN A N 1
ATOM 782 C CA . GLN A 1 98 ? 1.581 -7.232 19.873 1.00 80.56 98 GLN A CA 1
ATOM 783 C C . GLN A 1 98 ? 0.863 -6.412 18.793 1.00 80.56 98 GLN A C 1
ATOM 785 O O . GLN A 1 98 ? 0.424 -6.959 17.783 1.00 80.56 98 GLN A O 1
ATOM 790 N N . LEU A 1 99 ? 0.692 -5.113 19.038 1.00 79.62 99 LEU A N 1
ATOM 791 C CA . LEU A 1 99 ? 0.005 -4.184 18.169 1.00 79.62 99 LEU A CA 1
ATOM 792 C C . LEU A 1 99 ? 1.045 -3.352 17.436 1.00 79.62 99 LEU A C 1
ATOM 794 O O . LEU A 1 99 ? 1.816 -2.622 18.052 1.00 79.62 99 LEU A O 1
ATOM 798 N N . ILE A 1 100 ? 1.067 -3.470 16.112 1.00 76.25 100 ILE A N 1
ATOM 799 C CA . ILE A 1 100 ? 2.038 -2.761 15.284 1.00 76.25 100 ILE A CA 1
ATOM 800 C C . ILE A 1 100 ? 1.430 -1.409 14.916 1.00 76.25 100 ILE A C 1
ATOM 802 O O . ILE A 1 100 ? 0.476 -1.386 14.146 1.00 76.25 100 ILE A O 1
ATOM 806 N N . PRO A 1 101 ? 1.918 -0.272 15.433 1.00 70.25 101 PRO A N 1
ATOM 807 C CA . PRO A 1 101 ? 1.516 1.018 14.892 1.00 70.25 101 PRO A CA 1
ATOM 808 C C . PRO A 1 101 ? 2.031 1.136 13.454 1.00 70.25 101 PRO A C 1
ATOM 810 O O . PRO A 1 101 ? 3.230 1.022 13.210 1.00 70.25 101 PRO A O 1
ATOM 813 N N . ALA A 1 102 ? 1.137 1.364 12.494 1.00 68.31 102 ALA A N 1
ATOM 814 C CA . ALA A 1 102 ? 1.532 1.686 11.132 1.00 68.31 102 ALA A CA 1
ATOM 815 C C . ALA A 1 102 ? 1.451 3.202 10.912 1.00 68.31 102 ALA A C 1
ATOM 817 O O . ALA A 1 102 ? 0.384 3.813 11.030 1.00 68.31 102 ALA A O 1
ATOM 818 N N . TRP A 1 103 ? 2.604 3.795 10.598 1.00 65.38 103 TRP A N 1
ATOM 819 C CA . TRP A 1 103 ? 2.719 5.189 10.184 1.00 65.38 103 TRP A CA 1
ATOM 820 C C . TRP A 1 103 ? 2.646 5.292 8.671 1.00 65.38 103 TRP A C 1
ATOM 822 O O . TRP A 1 103 ? 3.238 4.486 7.954 1.00 65.38 103 TRP A O 1
ATOM 832 N N . TYR A 1 104 ? 1.954 6.319 8.193 1.00 65.75 104 TYR A N 1
ATOM 833 C CA . TYR A 1 104 ? 1.802 6.561 6.766 1.00 65.75 104 TYR A CA 1
ATOM 834 C C . TYR A 1 104 ? 2.518 7.828 6.373 1.00 65.75 104 TYR A C 1
ATOM 836 O O . TYR A 1 104 ? 2.253 8.894 6.926 1.00 65.75 104 TYR A O 1
ATOM 844 N N . SER A 1 105 ? 3.411 7.683 5.404 1.00 63.75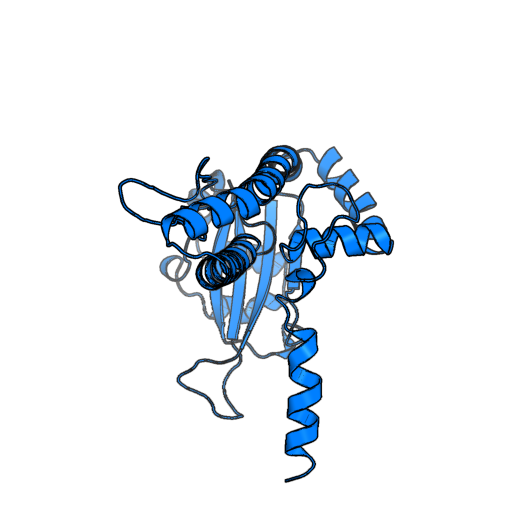 105 SER A N 1
ATOM 845 C CA . SER A 1 105 ? 3.943 8.805 4.652 1.00 63.75 105 SER A CA 1
ATOM 846 C C . SER A 1 105 ? 3.063 9.032 3.428 1.00 63.75 105 SER A C 1
ATOM 848 O O . SER A 1 105 ? 2.554 8.072 2.852 1.00 63.75 105 SER A O 1
ATOM 850 N N . ASP A 1 106 ? 2.883 10.296 3.054 1.00 70.56 106 ASP A N 1
ATOM 851 C CA . ASP A 1 106 ? 2.398 10.690 1.730 1.00 70.56 106 ASP A CA 1
ATOM 852 C C . ASP A 1 106 ? 3.621 11.164 0.936 1.00 70.56 106 ASP A C 1
ATOM 854 O O . ASP A 1 106 ? 4.001 12.338 0.980 1.00 70.56 106 ASP A O 1
ATOM 858 N N . THR A 1 107 ? 4.306 10.216 0.298 1.00 74.62 107 THR A N 1
ATOM 859 C CA . THR A 1 107 ? 5.529 10.466 -0.473 1.00 74.62 107 THR A CA 1
ATOM 860 C C . THR A 1 107 ? 5.218 10.338 -1.951 1.00 74.62 107 THR A C 1
ATOM 862 O O . THR A 1 107 ? 4.495 9.439 -2.360 1.00 74.62 107 THR A O 1
ATOM 865 N N . PHE A 1 108 ? 5.800 11.208 -2.773 1.00 77.44 108 PHE A N 1
ATOM 866 C CA . PHE A 1 108 ? 5.709 11.087 -4.221 1.00 77.44 108 PHE A CA 1
ATOM 867 C C . PHE A 1 108 ? 6.988 11.575 -4.893 1.00 77.44 108 PHE A C 1
ATOM 869 O O . PHE A 1 108 ? 7.448 12.688 -4.623 1.00 77.44 108 PHE A O 1
ATOM 876 N N . MET A 1 109 ? 7.529 10.767 -5.801 1.00 85.00 109 MET A N 1
ATOM 877 C CA . MET A 1 109 ? 8.672 11.138 -6.625 1.00 85.00 109 MET A CA 1
ATOM 878 C C . MET A 1 109 ? 8.214 11.832 -7.920 1.00 85.00 109 MET A C 1
ATOM 880 O O . MET A 1 109 ? 7.489 11.240 -8.717 1.00 85.00 109 MET A O 1
ATOM 884 N N . PRO A 1 110 ? 8.675 13.065 -8.210 1.00 81.81 110 PRO A N 1
ATOM 885 C CA . PRO A 1 110 ? 8.355 13.753 -9.467 1.00 81.81 110 PRO A CA 1
ATOM 886 C C . PRO A 1 110 ? 8.878 13.047 -10.729 1.00 81.81 110 PRO A C 1
ATOM 888 O O . PRO A 1 110 ? 8.408 13.341 -11.836 1.00 81.81 110 PRO A O 1
ATOM 891 N N . ARG A 1 111 ? 9.879 12.178 -10.551 1.00 87.44 111 ARG A N 1
ATOM 892 C CA . ARG A 1 111 ? 10.519 11.341 -11.564 1.00 87.44 111 ARG A CA 1
ATOM 893 C C . ARG A 1 111 ? 10.789 9.968 -10.953 1.00 87.44 111 ARG A C 1
ATOM 895 O O . ARG A 1 111 ? 11.369 9.886 -9.875 1.00 87.44 111 ARG A O 1
ATOM 902 N N . MET A 1 112 ? 10.392 8.919 -11.656 1.00 89.50 112 MET A N 1
ATOM 903 C CA . MET A 1 112 ? 10.376 7.531 -11.184 1.00 89.50 112 MET A CA 1
ATOM 904 C C . MET A 1 112 ? 11.635 6.742 -11.571 1.00 89.50 112 MET A C 1
ATOM 906 O O . MET A 1 112 ? 11.663 5.518 -11.466 1.00 89.50 112 MET A O 1
ATOM 910 N N . TYR A 1 113 ? 12.682 7.424 -12.035 1.00 93.38 113 TYR A N 1
ATOM 911 C CA . TYR A 1 113 ? 13.951 6.812 -12.421 1.00 93.38 113 TYR A CA 1
ATOM 912 C C . TYR A 1 113 ? 15.114 7.805 -12.328 1.00 93.38 113 TYR A C 1
ATOM 914 O O . TYR A 1 113 ? 14.916 9.024 -12.371 1.00 93.38 113 TYR A O 1
ATOM 922 N N . SER A 1 114 ? 16.328 7.264 -12.245 1.00 92.25 114 SER A N 1
ATOM 923 C CA . SER A 1 114 ? 17.599 7.980 -12.353 1.00 92.25 114 SER A CA 1
ATOM 924 C C . SER A 1 114 ? 18.377 7.468 -13.563 1.00 92.25 114 SER A C 1
ATOM 926 O O . SER A 1 114 ? 18.718 6.289 -13.647 1.00 92.25 114 SER A O 1
ATOM 928 N N . GLU A 1 115 ? 18.678 8.364 -14.504 1.00 88.62 115 GLU A N 1
ATOM 929 C CA . GLU A 1 115 ? 19.523 8.053 -15.666 1.00 88.62 115 GLU A CA 1
ATOM 930 C C . GLU A 1 115 ? 20.992 7.876 -15.291 1.00 88.62 115 GLU A C 1
ATOM 932 O O . GLU A 1 115 ? 21.702 7.144 -15.977 1.00 88.62 115 GLU A O 1
ATOM 937 N N . ILE A 1 116 ? 21.441 8.552 -14.230 1.00 90.25 116 ILE A N 1
ATOM 938 C CA . ILE A 1 116 ? 22.826 8.493 -13.752 1.00 90.25 116 ILE A CA 1
ATOM 939 C C . ILE A 1 116 ? 23.059 7.136 -13.090 1.00 90.25 116 ILE A C 1
ATOM 941 O O . ILE A 1 116 ? 23.990 6.423 -13.452 1.00 90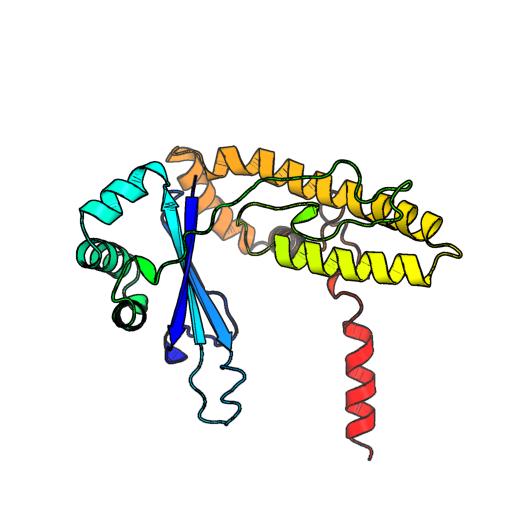.25 116 ILE A O 1
ATOM 945 N N . ASP A 1 117 ? 22.149 6.745 -12.197 1.00 91.56 117 ASP A N 1
ATOM 946 C CA . ASP A 1 117 ? 22.265 5.512 -11.411 1.00 91.56 117 ASP A CA 1
ATOM 947 C C . ASP A 1 117 ? 21.659 4.292 -12.119 1.00 91.56 117 ASP A C 1
ATOM 949 O O . ASP A 1 117 ? 21.627 3.202 -11.553 1.00 91.56 117 ASP A O 1
ATOM 953 N N . LYS A 1 118 ? 21.110 4.477 -13.330 1.00 90.75 118 LYS A N 1
ATOM 954 C CA . LYS A 1 118 ? 20.392 3.449 -14.106 1.00 90.75 118 LYS A CA 1
ATOM 955 C C . LYS A 1 118 ? 19.372 2.680 -13.257 1.00 90.75 118 LYS A C 1
ATOM 957 O O . LYS A 1 118 ? 19.293 1.455 -13.303 1.00 90.75 118 LYS A O 1
ATOM 962 N N . THR A 1 119 ? 18.613 3.418 -12.452 1.00 94.06 119 THR A N 1
ATOM 963 C CA . THR A 1 119 ? 17.729 2.863 -11.419 1.00 94.06 119 THR A CA 1
ATOM 964 C C . THR A 1 119 ? 16.292 3.309 -11.645 1.00 94.06 119 THR A C 1
ATOM 966 O O . THR A 1 119 ? 16.044 4.479 -11.932 1.00 94.06 119 THR A O 1
ATOM 969 N N . VAL A 1 120 ? 15.343 2.387 -11.470 1.00 93.81 120 VAL A N 1
ATOM 970 C CA . VAL A 1 120 ? 13.896 2.654 -11.489 1.00 93.81 120 VAL A CA 1
ATOM 971 C C . VAL A 1 120 ? 13.321 2.485 -10.090 1.00 93.81 120 VAL A C 1
ATOM 973 O O . VAL A 1 120 ? 13.665 1.540 -9.383 1.00 93.81 120 VAL A O 1
ATOM 976 N N . PHE A 1 121 ? 12.415 3.380 -9.711 1.00 93.50 121 PHE A N 1
ATOM 977 C CA . PHE A 1 121 ? 11.705 3.354 -8.438 1.00 93.50 121 PHE A CA 1
ATOM 978 C C . PHE A 1 121 ? 10.276 2.832 -8.647 1.00 93.50 121 PHE A C 1
ATOM 980 O O . PHE A 1 121 ? 9.578 3.265 -9.567 1.00 93.50 121 PHE A O 1
ATOM 987 N N . ILE A 1 122 ? 9.836 1.902 -7.796 1.00 92.12 122 ILE A N 1
ATOM 988 C CA . ILE A 1 122 ? 8.505 1.276 -7.849 1.00 92.12 122 ILE A CA 1
ATOM 989 C C . ILE A 1 122 ? 7.915 1.152 -6.437 1.00 92.12 122 ILE A C 1
ATOM 991 O O . ILE A 1 122 ? 8.651 1.013 -5.462 1.00 92.12 122 ILE A O 1
ATOM 995 N N . GLY A 1 123 ? 6.589 1.161 -6.314 1.00 88.25 123 GLY A N 1
ATOM 996 C CA . GLY A 1 123 ? 5.892 1.011 -5.035 1.00 88.25 123 GLY A CA 1
ATOM 997 C C . GLY A 1 123 ? 6.196 2.131 -4.036 1.00 88.25 123 GLY A C 1
ATOM 998 O O . GLY A 1 123 ? 6.361 3.291 -4.412 1.00 88.25 123 GLY A O 1
ATOM 999 N N . ASP A 1 124 ? 6.287 1.785 -2.751 1.00 86.12 124 ASP A N 1
ATOM 1000 C CA . ASP A 1 124 ? 6.352 2.761 -1.654 1.00 86.12 124 ASP A CA 1
ATOM 1001 C C . ASP A 1 124 ? 7.570 3.696 -1.710 1.00 86.12 124 ASP A C 1
ATOM 1003 O O . ASP A 1 124 ? 7.483 4.837 -1.253 1.00 86.12 124 ASP A O 1
ATOM 1007 N N . CYS A 1 125 ? 8.694 3.269 -2.303 1.00 87.12 125 CYS A N 1
ATOM 1008 C CA . CYS A 1 125 ? 9.850 4.159 -2.462 1.00 87.12 125 CYS A CA 1
ATOM 1009 C C . CYS A 1 125 ? 9.555 5.316 -3.427 1.00 87.12 125 CYS A C 1
ATOM 1011 O O . CYS A 1 125 ? 10.149 6.384 -3.315 1.00 87.12 125 CYS A O 1
ATOM 1013 N N . ALA A 1 126 ? 8.627 5.102 -4.358 1.00 85.62 126 ALA A N 1
ATOM 1014 C CA . ALA A 1 126 ? 8.227 6.066 -5.359 1.00 85.62 126 ALA A CA 1
ATOM 1015 C C . ALA A 1 126 ? 6.951 6.835 -4.988 1.00 85.62 126 ALA A C 1
ATOM 1017 O O . ALA A 1 126 ? 6.847 8.030 -5.279 1.00 85.62 126 ALA A O 1
ATOM 1018 N N . HIS A 1 127 ? 5.973 6.165 -4.373 1.00 82.19 127 HIS A N 1
ATOM 1019 C CA . HIS A 1 127 ? 4.660 6.744 -4.074 1.00 82.19 127 HIS A CA 1
ATOM 1020 C C . HIS A 1 127 ? 3.986 6.156 -2.825 1.00 82.19 127 HIS A C 1
ATOM 1022 O O . HIS A 1 127 ? 2.860 5.680 -2.890 1.00 82.19 127 HIS A O 1
ATOM 1028 N N . ALA A 1 128 ? 4.624 6.218 -1.653 1.00 78.75 128 ALA A N 1
ATOM 1029 C CA . ALA A 1 128 ? 3.940 5.852 -0.409 1.00 78.75 128 ALA A CA 1
ATOM 1030 C C . ALA A 1 128 ? 2.626 6.652 -0.238 1.00 78.75 128 ALA A C 1
ATOM 1032 O O . ALA A 1 128 ? 2.653 7.873 -0.090 1.00 78.75 128 ALA A O 1
ATOM 1033 N N . THR A 1 129 ? 1.481 5.962 -0.278 1.00 69.38 129 THR A N 1
ATOM 1034 C CA . THR A 1 129 ? 0.135 6.557 -0.166 1.00 69.38 129 THR A CA 1
ATOM 1035 C C . THR A 1 129 ? -0.516 6.283 1.192 1.00 69.38 129 THR A C 1
ATOM 1037 O O . THR A 1 129 ? -0.307 5.232 1.801 1.00 69.38 129 THR A O 1
ATOM 1040 N N . SER A 1 130 ? -1.407 7.180 1.632 1.00 63.28 130 SER A N 1
ATOM 1041 C CA . SER A 1 130 ? -2.270 6.935 2.799 1.00 63.28 130 SER A CA 1
ATOM 1042 C C . SER A 1 130 ? -3.274 5.785 2.571 1.00 63.28 130 SER A C 1
ATOM 1044 O O . SER A 1 130 ? -3.541 5.383 1.443 1.00 63.28 130 SER A O 1
ATOM 1046 N N . HIS A 1 131 ? -3.839 5.244 3.659 1.00 51.53 131 HIS A N 1
ATOM 1047 C CA . HIS A 1 131 ? -4.577 3.965 3.737 1.00 51.53 131 HIS A CA 1
ATOM 1048 C C . HIS A 1 131 ? -5.959 3.896 3.074 1.00 51.53 131 HIS A C 1
ATOM 1050 O O . HIS A 1 131 ? -6.862 3.200 3.544 1.00 51.53 131 HIS A O 1
ATOM 1056 N N . GLN A 1 132 ? -6.146 4.573 1.953 1.00 54.94 132 GLN A N 1
ATOM 1057 C CA . GLN A 1 132 ? -7.366 4.428 1.178 1.00 54.94 132 GLN A CA 1
ATOM 1058 C C . GLN A 1 132 ? -7.344 3.069 0.456 1.00 54.94 132 GLN A C 1
ATOM 1060 O O . GLN A 1 132 ? -6.679 2.888 -0.557 1.00 54.94 132 GLN A O 1
ATOM 1065 N N . LEU A 1 133 ? -8.051 2.087 1.031 1.00 56.81 133 LEU A N 1
ATOM 1066 C CA . LEU A 1 133 ? -8.438 0.806 0.413 1.00 56.81 133 LEU A CA 1
ATOM 1067 C C . LEU A 1 133 ? -7.310 -0.057 -0.202 1.00 56.81 133 LEU A C 1
ATOM 1069 O O . LEU A 1 133 ? -7.561 -0.820 -1.130 1.00 56.81 133 LEU A O 1
ATOM 1073 N N . GLY A 1 134 ? -6.079 0.014 0.313 1.00 59.62 134 GLY A N 1
ATOM 1074 C CA . GLY A 1 134 ? -4.972 -0.821 -0.185 1.00 59.62 134 GLY A CA 1
ATOM 1075 C C . GLY A 1 134 ? -4.420 -0.392 -1.552 1.00 59.62 134 GLY A C 1
ATOM 1076 O O . GLY A 1 134 ? -3.768 -1.189 -2.225 1.00 59.62 134 GLY A O 1
ATOM 1077 N N . GLN A 1 135 ? -4.651 0.863 -1.957 1.00 67.94 135 GLN A N 1
ATOM 1078 C CA . GLN A 1 135 ? -4.203 1.399 -3.248 1.00 67.94 135 GLN A CA 1
ATOM 1079 C C . GLN A 1 135 ? -2.688 1.288 -3.471 1.00 67.94 135 GLN A C 1
ATOM 1081 O O . GLN A 1 135 ? -2.283 0.981 -4.588 1.00 67.94 135 GLN A O 1
ATOM 1086 N N . GLY A 1 136 ? -1.855 1.458 -2.438 1.00 77.06 136 GLY A N 1
ATOM 1087 C CA . GLY A 1 136 ? -0.393 1.371 -2.576 1.00 77.06 136 GLY A CA 1
ATOM 1088 C C . GLY A 1 136 ? 0.085 0.026 -3.139 1.00 77.06 136 GLY A C 1
ATOM 1089 O O . GLY A 1 136 ? 0.882 -0.009 -4.074 1.00 77.06 136 GLY A O 1
ATOM 1090 N N . ALA A 1 137 ? -0.486 -1.086 -2.660 1.00 79.06 137 ALA A N 1
ATOM 1091 C CA . ALA A 1 137 ? -0.154 -2.419 -3.165 1.00 79.06 137 ALA A CA 1
ATOM 1092 C C . ALA A 1 137 ? -0.577 -2.597 -4.633 1.00 79.06 137 ALA A C 1
ATOM 1094 O O . ALA A 1 137 ? 0.200 -3.104 -5.441 1.00 79.06 137 ALA A O 1
ATOM 1095 N N . ASN A 1 138 ? -1.774 -2.127 -5.003 1.00 79.56 138 ASN A N 1
ATOM 1096 C CA . ASN A 1 138 ? -2.233 -2.162 -6.394 1.00 79.56 138 ASN A CA 1
ATOM 1097 C C . ASN A 1 138 ? -1.321 -1.321 -7.298 1.00 79.56 138 ASN A C 1
ATOM 1099 O O . ASN A 1 138 ? -0.883 -1.795 -8.342 1.00 79.56 138 ASN A O 1
ATOM 1103 N N . LEU A 1 139 ? -0.969 -0.100 -6.885 1.00 80.88 139 LEU A N 1
ATOM 1104 C CA . LEU A 1 139 ? -0.094 0.786 -7.656 1.00 80.88 139 LEU A CA 1
ATOM 1105 C C . LEU A 1 139 ? 1.311 0.202 -7.849 1.00 80.88 139 LEU A C 1
ATOM 1107 O O . LEU A 1 139 ? 1.866 0.353 -8.941 1.00 80.88 139 LEU A O 1
ATOM 1111 N N . ALA A 1 140 ? 1.844 -0.487 -6.833 1.00 87.06 140 ALA A N 1
ATOM 1112 C CA . ALA A 1 140 ? 3.118 -1.201 -6.899 1.00 87.06 140 ALA A CA 1
ATOM 1113 C C . ALA A 1 140 ? 3.068 -2.392 -7.872 1.00 87.06 140 ALA A C 1
ATOM 1115 O O . ALA A 1 140 ? 3.992 -2.591 -8.659 1.00 87.06 140 ALA A O 1
ATOM 1116 N N . LEU A 1 141 ? 1.972 -3.160 -7.881 1.00 86.62 141 LEU A N 1
ATOM 1117 C CA . LEU A 1 141 ? 1.779 -4.246 -8.851 1.00 86.62 141 LEU A CA 1
ATOM 1118 C C . LEU A 1 141 ? 1.691 -3.714 -10.282 1.00 86.62 141 LEU A C 1
ATOM 1120 O O . LEU A 1 141 ? 2.334 -4.248 -11.186 1.00 86.62 141 LEU A O 1
ATOM 1124 N N . VAL A 1 142 ? 0.948 -2.624 -10.483 1.00 84.06 142 VAL A N 1
ATOM 1125 C CA . VAL A 1 142 ? 0.894 -1.948 -11.780 1.00 84.06 142 VAL A CA 1
ATOM 1126 C C . VAL A 1 142 ? 2.282 -1.406 -12.150 1.00 84.06 142 VAL A C 1
ATOM 1128 O O . VAL A 1 142 ? 2.600 -1.359 -13.335 1.00 84.06 142 VAL A O 1
ATOM 1131 N N . ASP A 1 143 ? 3.134 -0.999 -11.191 1.00 88.81 143 ASP A N 1
ATOM 1132 C CA . ASP A 1 143 ? 4.484 -0.489 -11.512 1.00 88.81 143 ASP A CA 1
ATOM 1133 C C . ASP A 1 143 ? 5.318 -1.616 -12.089 1.00 88.81 143 ASP A C 1
ATOM 1135 O O . ASP A 1 143 ? 5.877 -1.475 -13.172 1.00 88.81 143 ASP A O 1
ATOM 1139 N N . ALA A 1 144 ? 5.346 -2.746 -11.380 1.00 91.25 144 ALA A N 1
ATOM 1140 C CA . ALA A 1 144 ? 6.086 -3.928 -11.785 1.00 91.25 144 ALA A CA 1
ATOM 1141 C C . ALA A 1 144 ? 5.629 -4.426 -13.164 1.00 91.25 144 ALA A C 1
ATOM 1143 O O . ALA A 1 144 ? 6.461 -4.728 -14.019 1.00 91.25 144 ALA A O 1
ATOM 1144 N N . TRP A 1 145 ? 4.315 -4.456 -13.406 1.00 88.31 145 TRP A N 1
ATOM 1145 C CA . TRP A 1 145 ? 3.754 -4.845 -14.698 1.00 88.31 145 TRP A CA 1
ATOM 1146 C C . TRP A 1 145 ? 4.142 -3.872 -15.821 1.00 88.31 145 TRP A C 1
ATOM 1148 O O . TRP A 1 145 ? 4.640 -4.300 -16.862 1.00 88.31 145 TRP A O 1
ATOM 1158 N N . THR A 1 146 ? 3.981 -2.564 -15.594 1.00 88.56 146 THR A N 1
ATOM 1159 C CA . THR A 1 146 ? 4.310 -1.527 -16.589 1.00 88.56 146 THR A CA 1
ATOM 1160 C C . THR A 1 146 ? 5.800 -1.556 -16.916 1.00 88.56 146 THR A C 1
ATOM 1162 O O . THR A 1 146 ? 6.185 -1.586 -18.081 1.00 88.56 146 THR A O 1
ATOM 1165 N N . LEU A 1 147 ? 6.650 -1.629 -15.888 1.00 92.56 147 LEU A N 1
ATOM 1166 C CA . LEU A 1 147 ? 8.098 -1.707 -16.040 1.00 92.56 147 LEU A CA 1
ATOM 1167 C C . LEU A 1 147 ? 8.513 -2.955 -16.827 1.00 92.56 147 LEU A C 1
ATOM 1169 O O . LEU A 1 147 ? 9.316 -2.852 -17.752 1.00 92.56 147 LEU A O 1
ATOM 1173 N N . SER A 1 148 ? 7.939 -4.119 -16.508 1.00 93.31 148 SER A N 1
ATOM 1174 C CA . SER A 1 148 ? 8.208 -5.364 -17.237 1.00 93.31 148 SER A CA 1
ATOM 1175 C C . SER A 1 148 ? 7.866 -5.242 -18.722 1.00 93.31 148 SER A C 1
ATOM 1177 O O . SER A 1 148 ? 8.633 -5.709 -19.568 1.00 93.31 148 SER A O 1
ATOM 1179 N N . LYS A 1 149 ? 6.756 -4.575 -19.049 1.00 91.12 149 LYS A N 1
ATOM 1180 C CA . LYS A 1 149 ? 6.364 -4.306 -20.432 1.00 91.12 149 LYS A CA 1
ATOM 1181 C C . LYS A 1 149 ? 7.334 -3.346 -21.123 1.00 91.12 149 LYS A C 1
ATOM 1183 O O . LYS A 1 149 ? 7.801 -3.649 -22.214 1.00 91.12 149 LYS A O 1
ATOM 1188 N N . CYS A 1 150 ? 7.704 -2.234 -20.485 1.00 92.50 150 CYS A N 1
ATOM 1189 C CA . CYS A 1 150 ? 8.666 -1.288 -21.056 1.00 92.50 150 CYS A CA 1
ATOM 1190 C C . CYS A 1 150 ? 10.035 -1.935 -21.314 1.00 92.50 150 CYS A C 1
ATOM 1192 O O . CYS A 1 150 ? 10.631 -1.684 -22.354 1.00 92.50 150 CYS A O 1
ATOM 1194 N N . ILE A 1 151 ? 10.512 -2.792 -20.405 1.00 94.00 151 ILE A N 1
ATOM 1195 C CA . ILE A 1 151 ? 11.764 -3.544 -20.590 1.00 94.00 151 ILE A CA 1
ATOM 1196 C C . ILE A 1 151 ? 11.665 -4.508 -21.780 1.00 94.00 151 ILE A C 1
ATOM 1198 O O . ILE A 1 151 ? 12.648 -4.696 -22.487 1.00 94.00 151 ILE A O 1
ATOM 1202 N N . SER A 1 152 ? 10.496 -5.112 -22.001 1.00 93.44 152 SER A N 1
ATOM 1203 C CA . SER A 1 152 ? 10.287 -6.064 -23.101 1.00 93.44 152 SER A CA 1
ATOM 1204 C C . SER A 1 152 ? 10.136 -5.376 -24.463 1.00 93.44 152 SER A C 1
ATOM 1206 O O . SER A 1 152 ? 10.566 -5.924 -25.473 1.00 93.44 152 SER A O 1
ATOM 1208 N N . ASP A 1 153 ? 9.518 -4.193 -24.490 1.00 92.19 153 ASP A N 1
ATOM 1209 C CA . ASP A 1 153 ? 9.161 -3.481 -25.723 1.00 92.19 153 ASP A CA 1
ATOM 1210 C C . ASP A 1 153 ? 10.274 -2.554 -26.249 1.00 92.19 153 ASP A C 1
ATOM 1212 O O . ASP A 1 153 ? 10.269 -2.212 -27.431 1.00 92.19 153 ASP A O 1
ATOM 1216 N N . CYS A 1 154 ? 11.176 -2.081 -25.384 1.00 93.88 154 CYS A N 1
ATOM 1217 C CA . CYS A 1 154 ? 12.198 -1.090 -25.737 1.00 93.88 154 CYS A CA 1
ATOM 1218 C C . CYS A 1 154 ? 13.549 -1.740 -26.063 1.00 93.88 154 CYS A C 1
ATOM 1220 O O . CYS A 1 154 ? 13.905 -2.784 -25.521 1.00 93.88 154 CYS A O 1
ATOM 1222 N N . ALA A 1 155 ? 14.346 -1.089 -26.914 1.00 92.31 155 ALA A N 1
ATOM 1223 C CA . ALA A 1 155 ? 15.638 -1.626 -27.343 1.00 92.31 155 ALA A CA 1
ATOM 1224 C C . ALA A 1 155 ? 16.736 -1.455 -26.281 1.00 92.31 155 ALA A C 1
ATOM 1226 O O . ALA A 1 155 ? 17.717 -2.200 -26.266 1.00 92.31 155 ALA A O 1
ATOM 1227 N N . THR A 1 156 ? 16.592 -0.462 -25.400 1.00 93.38 156 THR A N 1
ATOM 1228 C CA . THR A 1 156 ? 17.577 -0.147 -24.358 1.00 93.38 156 THR A CA 1
ATOM 1229 C C . THR A 1 156 ? 16.920 0.047 -22.995 1.00 93.38 156 THR A C 1
ATOM 1231 O O . THR A 1 156 ? 15.760 0.450 -22.891 1.00 93.38 156 THR A O 1
ATOM 1234 N N . GLY A 1 157 ? 17.690 -0.181 -21.925 1.00 90.81 157 GLY A N 1
ATOM 1235 C CA . GLY A 1 157 ? 17.228 0.085 -20.562 1.00 90.81 157 GLY A CA 1
ATOM 1236 C C . GLY A 1 157 ? 16.873 1.558 -20.341 1.00 90.81 157 GLY A C 1
ATOM 1237 O O . GLY A 1 157 ? 15.892 1.857 -19.677 1.00 90.81 157 GLY A O 1
ATOM 1238 N N . GLU A 1 158 ? 17.614 2.488 -20.944 1.00 93.38 158 GLU A N 1
ATOM 1239 C CA . GLU A 1 158 ? 17.347 3.931 -20.848 1.00 93.38 158 GLU A CA 1
ATOM 1240 C C . GLU A 1 158 ? 15.993 4.307 -21.451 1.00 93.38 158 GLU A C 1
ATOM 1242 O O . GLU A 1 158 ? 15.198 5.004 -20.819 1.00 93.38 158 GLU A O 1
ATOM 1247 N N . GLU A 1 159 ? 15.703 3.778 -22.638 1.00 93.00 159 GLU A N 1
ATOM 1248 C CA . GLU A 1 159 ? 14.416 3.953 -23.304 1.00 93.00 159 GLU A CA 1
ATOM 1249 C C . GLU A 1 159 ? 13.272 3.334 -22.486 1.00 93.00 159 GLU A C 1
ATOM 1251 O O . GLU A 1 159 ? 12.219 3.953 -22.323 1.00 93.00 159 GLU A O 1
ATOM 1256 N N . ALA A 1 160 ? 13.485 2.146 -21.909 1.00 93.94 160 ALA A N 1
ATOM 1257 C CA . ALA A 1 160 ? 12.513 1.499 -21.031 1.00 93.94 160 ALA A CA 1
ATOM 1258 C C . ALA A 1 160 ? 12.208 2.346 -19.782 1.00 93.94 160 ALA A C 1
ATOM 1260 O O . ALA A 1 160 ? 11.040 2.532 -19.441 1.00 93.94 160 ALA A O 1
ATOM 1261 N N . MET A 1 161 ? 13.236 2.901 -19.127 1.00 94.56 161 MET A N 1
ATOM 1262 C CA . MET A 1 161 ? 13.077 3.772 -17.955 1.00 94.56 161 MET A CA 1
ATOM 1263 C C . MET A 1 161 ? 12.307 5.051 -18.290 1.00 94.56 161 MET A C 1
ATOM 1265 O O . MET A 1 161 ? 11.398 5.441 -17.553 1.00 94.56 161 MET A O 1
ATOM 1269 N N . TYR A 1 162 ? 12.644 5.690 -19.416 1.00 93.25 162 TYR A N 1
ATOM 1270 C CA . TYR A 1 162 ? 11.948 6.886 -19.882 1.00 93.25 162 TYR A CA 1
ATOM 1271 C C . TYR A 1 162 ? 10.471 6.594 -20.166 1.00 93.25 162 TYR A C 1
ATOM 1273 O O . TYR A 1 162 ? 9.595 7.318 -19.688 1.00 93.25 162 TYR A O 1
ATOM 1281 N N . LYS A 1 163 ? 10.183 5.514 -20.905 1.00 91.69 163 LYS A N 1
ATOM 1282 C CA . LYS A 1 163 ? 8.814 5.110 -21.253 1.00 91.69 163 LYS A CA 1
ATOM 1283 C C . LYS A 1 163 ? 7.991 4.778 -20.006 1.00 91.69 163 LYS A C 1
ATOM 1285 O O . LYS A 1 163 ? 6.869 5.262 -19.880 1.00 91.69 163 LYS A O 1
ATOM 1290 N N . TYR A 1 164 ? 8.575 4.048 -19.056 1.00 93.06 164 TYR A N 1
ATOM 1291 C CA . TYR A 1 164 ? 7.946 3.738 -17.773 1.00 93.06 164 TYR A CA 1
ATOM 1292 C C . TYR A 1 164 ? 7.552 5.006 -16.993 1.00 93.06 164 TYR A C 1
ATOM 1294 O O . TYR A 1 164 ? 6.412 5.118 -16.538 1.00 93.06 164 TYR A O 1
ATOM 1302 N N . ASP A 1 165 ? 8.446 5.999 -16.882 1.00 91.19 165 ASP A N 1
ATOM 1303 C CA . ASP A 1 165 ? 8.132 7.268 -16.208 1.00 91.19 165 ASP A CA 1
ATOM 1304 C C . ASP A 1 165 ? 6.972 8.003 -16.889 1.00 91.19 165 ASP A C 1
ATOM 1306 O O . ASP A 1 165 ? 6.059 8.467 -16.207 1.00 91.19 165 ASP A O 1
ATOM 1310 N N . GLN A 1 166 ? 6.952 8.062 -18.226 1.00 88.38 166 GLN A N 1
ATOM 1311 C CA . GLN A 1 166 ? 5.866 8.717 -18.966 1.00 88.38 166 GLN A CA 1
ATOM 1312 C C . GLN A 1 166 ? 4.513 8.027 -18.757 1.00 88.38 166 GLN A C 1
ATOM 1314 O O . GLN A 1 166 ? 3.509 8.711 -18.541 1.00 88.38 166 GLN A O 1
ATOM 1319 N N . GLU A 1 167 ? 4.479 6.692 -18.776 1.00 85.00 167 GLU A N 1
ATOM 1320 C CA . GLU A 1 167 ? 3.246 5.924 -18.568 1.00 85.00 167 GLU A CA 1
ATOM 1321 C C . GLU A 1 167 ? 2.713 6.062 -17.131 1.00 85.00 167 GLU A C 1
ATOM 1323 O O . GLU A 1 167 ? 1.500 6.113 -16.912 1.00 85.00 167 GLU A O 1
ATOM 1328 N N . ARG A 1 168 ? 3.601 6.185 -16.134 1.00 85.31 168 ARG A N 1
ATOM 1329 C CA . ARG A 1 168 ? 3.217 6.210 -14.714 1.00 85.31 168 ARG A CA 1
ATOM 1330 C C . ARG A 1 168 ? 2.965 7.593 -14.131 1.00 85.31 168 ARG A C 1
ATOM 1332 O O . ARG A 1 168 ? 2.131 7.726 -13.231 1.00 85.31 168 ARG A O 1
ATOM 1339 N N . LYS A 1 169 ? 3.646 8.629 -14.618 1.00 79.50 169 LYS A N 1
ATOM 1340 C CA . LYS A 1 169 ? 3.663 9.961 -13.991 1.00 79.50 169 LYS A CA 1
ATOM 1341 C C . LYS A 1 169 ? 2.293 10.625 -13.913 1.00 79.50 169 LYS A C 1
ATOM 1343 O O . LYS A 1 169 ? 1.967 11.220 -12.887 1.00 79.50 169 LYS A O 1
ATOM 1348 N N . TRP A 1 170 ? 1.480 10.532 -14.964 1.00 69.25 170 TRP A N 1
ATOM 1349 C CA . TRP A 1 170 ? 0.141 11.136 -14.969 1.00 69.25 170 TRP A CA 1
ATOM 1350 C C . TRP A 1 170 ? -0.829 10.409 -14.053 1.00 69.25 170 TRP A C 1
ATOM 1352 O O . TRP A 1 170 ? -1.571 11.055 -13.311 1.00 69.25 170 TRP A O 1
ATOM 1362 N N . ARG A 1 171 ? -0.732 9.081 -14.019 1.00 71.75 171 ARG A N 1
ATOM 1363 C CA . ARG A 1 171 ? -1.538 8.252 -13.136 1.00 71.75 171 ARG A CA 1
ATOM 1364 C C . ARG A 1 171 ? -1.254 8.548 -11.678 1.00 71.75 171 ARG A C 1
ATOM 1366 O O . ARG A 1 171 ? -2.162 8.858 -10.914 1.00 71.75 171 ARG A O 1
ATOM 1373 N N . LEU A 1 172 ? 0.017 8.539 -11.298 1.00 71.00 172 LEU A N 1
ATOM 1374 C CA . LEU A 1 172 ? 0.390 8.825 -9.920 1.00 71.00 172 LEU A CA 1
ATOM 1375 C C . LEU A 1 172 ? 0.041 10.262 -9.516 1.00 71.00 172 LEU A C 1
ATOM 1377 O O . LEU A 1 172 ? -0.451 10.474 -8.413 1.00 71.00 172 LEU A O 1
ATOM 1381 N N . ARG A 1 173 ? 0.179 11.241 -10.423 1.00 72.44 173 ARG A N 1
ATOM 1382 C CA . ARG A 1 173 ? -0.305 12.614 -10.193 1.00 72.44 173 ARG A CA 1
ATOM 1383 C C . ARG A 1 173 ? -1.813 12.678 -9.977 1.00 72.44 173 ARG A C 1
ATOM 1385 O O . ARG A 1 173 ? -2.258 13.437 -9.121 1.00 72.44 173 ARG A O 1
ATOM 1392 N N . PHE A 1 174 ? -2.597 11.901 -10.722 1.00 71.19 174 PHE A N 1
ATOM 1393 C CA . PHE A 1 174 ? -4.039 11.811 -10.512 1.00 71.19 174 PHE A CA 1
ATOM 1394 C C . PHE A 1 174 ? -4.350 11.272 -9.110 1.00 71.19 174 PHE A C 1
ATOM 1396 O O . PHE A 1 174 ? -5.081 11.921 -8.360 1.00 71.19 174 PHE A O 1
ATOM 1403 N N . TYR A 1 175 ? -3.759 10.142 -8.716 1.00 69.25 175 TYR A N 1
ATOM 1404 C CA . TYR A 1 175 ? -3.959 9.578 -7.377 1.00 69.25 175 TYR A CA 1
ATOM 1405 C C . TYR A 1 175 ? -3.491 10.536 -6.273 1.00 69.25 175 TYR A C 1
ATOM 1407 O O . TYR A 1 175 ? -4.202 10.732 -5.289 1.00 69.25 175 TYR A O 1
ATOM 1415 N N . GLN A 1 176 ? -2.366 11.225 -6.471 1.00 69.94 176 GLN A N 1
ATOM 1416 C CA . GLN A 1 176 ? -1.850 12.224 -5.538 1.00 69.94 176 GLN A CA 1
ATOM 1417 C C . GLN A 1 176 ? -2.789 13.429 -5.396 1.00 69.94 176 GLN A C 1
ATOM 1419 O O . GLN A 1 176 ? -3.061 13.872 -4.280 1.00 69.94 176 GLN A O 1
ATOM 1424 N N . LEU A 1 177 ? -3.299 13.970 -6.506 1.00 67.19 177 LEU A N 1
ATOM 1425 C CA . LEU A 1 177 ? -4.208 15.114 -6.476 1.00 67.19 177 LEU A CA 1
ATOM 1426 C C . LEU A 1 177 ? -5.524 14.744 -5.787 1.00 67.19 177 LEU A C 1
ATOM 1428 O O . LEU A 1 177 ? -5.997 15.494 -4.938 1.00 67.19 177 LEU A O 1
ATOM 1432 N N . ASN A 1 178 ? -6.080 13.567 -6.086 1.00 64.62 178 ASN A N 1
ATOM 1433 C CA . ASN A 1 178 ? -7.285 13.090 -5.409 1.00 64.62 178 ASN A CA 1
ATOM 1434 C C . ASN A 1 178 ? -7.035 12.842 -3.932 1.00 64.62 178 ASN A C 1
ATOM 1436 O O . ASN A 1 178 ? -7.834 13.287 -3.118 1.00 64.62 178 ASN A O 1
ATOM 1440 N N . SER A 1 179 ? -5.915 12.211 -3.574 1.00 62.44 179 SER A N 1
ATOM 1441 C CA . SER A 1 179 ? -5.522 12.036 -2.178 1.00 62.44 179 SER A CA 1
ATOM 1442 C C . SER A 1 179 ? -5.464 13.391 -1.470 1.00 62.44 179 SER A C 1
ATOM 1444 O O . SER A 1 179 ? -6.131 13.576 -0.456 1.00 62.44 179 SER A O 1
ATOM 1446 N N . ARG A 1 180 ? -4.788 14.398 -2.036 1.00 62.25 180 ARG A N 1
ATOM 1447 C CA . ARG A 1 180 ? -4.675 15.741 -1.439 1.00 62.25 180 ARG A CA 1
ATOM 1448 C C . ARG A 1 180 ? -5.986 16.525 -1.380 1.00 62.25 180 ARG A C 1
ATOM 1450 O O . ARG A 1 180 ? -6.139 17.339 -0.478 1.00 62.25 180 ARG A O 1
ATOM 1457 N N . LEU A 1 181 ? -6.920 16.299 -2.303 1.00 61.06 181 LEU A N 1
ATOM 1458 C CA . LEU A 1 181 ? -8.235 16.952 -2.304 1.00 61.06 181 LEU A CA 1
ATOM 1459 C C . LEU A 1 181 ? -9.236 16.256 -1.373 1.00 61.06 181 LEU A C 1
ATOM 1461 O O . LEU A 1 181 ? -10.019 16.919 -0.698 1.00 61.06 181 LEU A O 1
ATOM 1465 N N . LEU A 1 182 ? -9.201 14.924 -1.314 1.00 59.69 182 LEU A N 1
ATOM 1466 C CA . LEU A 1 182 ? -10.107 14.114 -0.500 1.00 59.69 182 LEU A CA 1
ATOM 1467 C C . LEU A 1 182 ? -9.653 14.043 0.956 1.00 59.69 182 LEU A C 1
ATOM 1469 O O . LEU A 1 182 ? -10.496 13.978 1.845 1.00 59.69 182 LEU A O 1
ATOM 1473 N N . THR A 1 183 ? -8.346 14.082 1.225 1.00 55.72 183 THR A N 1
ATOM 1474 C CA . THR A 1 183 ? -7.801 13.978 2.587 1.00 55.72 183 THR A CA 1
ATOM 1475 C C . THR A 1 183 ? -8.332 15.075 3.519 1.00 55.72 183 THR A C 1
ATOM 1477 O O . THR A 1 183 ? -8.806 14.717 4.591 1.00 55.72 183 THR A O 1
ATOM 1480 N N . PRO A 1 184 ? -8.381 16.369 3.143 1.00 55.78 184 PRO A N 1
ATOM 1481 C CA . PRO A 1 184 ? -8.987 17.413 3.973 1.00 55.78 184 PRO A CA 1
ATOM 1482 C C . PRO A 1 184 ? -10.477 17.187 4.242 1.00 55.78 184 PRO A C 1
ATOM 1484 O O . PRO A 1 184 ? -10.953 17.480 5.332 1.00 55.78 184 PRO A O 1
ATOM 1487 N N . VAL A 1 185 ? -11.217 16.641 3.272 1.00 56.84 185 VAL A N 1
ATOM 1488 C CA . VAL A 1 185 ? -12.656 16.362 3.399 1.00 56.84 185 VAL A CA 1
ATOM 1489 C C . VAL A 1 185 ? -12.890 15.178 4.341 1.00 56.84 185 VAL A C 1
ATOM 1491 O O . VAL A 1 185 ? -13.708 15.271 5.254 1.00 56.84 185 VAL A O 1
ATOM 1494 N N . LEU A 1 186 ? -12.123 14.098 4.170 1.00 51.59 186 LEU A N 1
ATOM 1495 C CA . LEU A 1 186 ? -12.211 12.867 4.962 1.00 51.59 186 LEU A CA 1
ATOM 1496 C C . LEU A 1 186 ? -11.617 13.006 6.371 1.00 51.59 186 LEU A C 1
ATOM 1498 O O . LEU A 1 186 ? -12.070 12.323 7.281 1.00 51.59 186 LEU A O 1
ATOM 1502 N N . GLN A 1 187 ? -10.622 13.877 6.563 1.00 50.31 187 GLN A N 1
ATOM 1503 C CA . GLN A 1 187 ? -10.039 14.188 7.875 1.00 50.31 187 GLN A CA 1
ATOM 1504 C C . GLN A 1 187 ? -10.739 15.359 8.578 1.00 50.31 187 GLN A C 1
ATOM 1506 O O . GLN A 1 187 ? -10.406 15.667 9.721 1.00 50.31 187 GLN A O 1
ATOM 1511 N N . SER A 1 188 ? -11.701 16.029 7.933 1.00 52.38 188 SER A N 1
ATOM 1512 C CA . SER A 1 188 ? -12.454 17.089 8.599 1.00 52.38 188 SER A CA 1
ATOM 1513 C C . SER A 1 188 ? -13.333 16.498 9.706 1.00 52.38 188 SER A C 1
ATOM 1515 O O . SER A 1 188 ? -14.175 15.638 9.464 1.00 52.38 188 SER A O 1
ATOM 1517 N N . HIS A 1 189 ? -13.214 17.020 10.929 1.00 53.38 189 HIS A N 1
ATOM 1518 C CA . HIS A 1 189 ? -14.126 16.706 12.043 1.00 53.38 189 HIS A CA 1
ATOM 1519 C C . HIS A 1 189 ? -15.533 17.322 11.855 1.00 53.38 189 HIS A C 1
ATOM 1521 O O . HIS A 1 189 ? -16.311 17.447 12.803 1.00 53.38 189 HIS A O 1
ATOM 1527 N N . SER A 1 190 ? -15.874 17.760 10.639 1.00 56.22 190 SER A N 1
ATOM 1528 C CA . SER A 1 190 ? -17.144 18.415 10.351 1.00 56.22 190 SER A CA 1
ATOM 1529 C C . SER A 1 190 ? -18.258 17.381 10.240 1.00 56.22 190 SER A C 1
ATOM 1531 O O . SER A 1 190 ? -18.343 16.616 9.277 1.00 56.22 190 SER A O 1
ATOM 1533 N N . LYS A 1 191 ? -19.177 17.407 11.210 1.00 59.22 191 LYS A N 1
ATOM 1534 C CA . LYS A 1 191 ? -20.383 16.564 11.209 1.00 59.22 191 LYS A CA 1
ATOM 1535 C C . LYS A 1 191 ? -21.227 16.748 9.944 1.00 59.22 191 LYS A C 1
ATOM 1537 O O . LYS A 1 191 ? -21.860 15.796 9.501 1.00 59.22 191 LYS A O 1
ATOM 1542 N N . VAL A 1 192 ? -21.209 17.939 9.341 1.00 63.31 192 VAL A N 1
ATOM 1543 C CA . VAL A 1 192 ? -21.964 18.242 8.114 1.00 63.31 192 VAL A CA 1
ATOM 1544 C C . VAL A 1 192 ? -21.397 17.476 6.920 1.00 63.31 192 VAL A C 1
ATOM 1546 O O . VAL A 1 192 ? -22.155 16.846 6.192 1.00 63.31 192 VAL A O 1
ATOM 1549 N N . VAL A 1 193 ? -20.071 17.466 6.757 1.00 62.12 193 VAL A N 1
ATOM 1550 C CA . VAL A 1 193 ? -19.395 16.742 5.667 1.00 62.12 193 VAL A CA 1
ATOM 1551 C C . VAL A 1 193 ? -19.563 15.231 5.839 1.00 62.12 193 VAL A C 1
ATOM 1553 O O . VAL A 1 193 ? -19.914 14.555 4.877 1.00 62.12 193 VAL A O 1
ATOM 1556 N N . SER A 1 194 ? -19.414 14.707 7.064 1.00 60.09 194 SER A N 1
ATOM 1557 C CA . SER A 1 194 ? -19.660 13.284 7.357 1.00 60.09 194 SER A CA 1
ATOM 1558 C C . SER A 1 194 ? -21.101 12.876 7.038 1.00 60.09 194 SER A C 1
ATOM 1560 O O . SER A 1 194 ? -21.313 11.871 6.372 1.00 60.09 194 SER A O 1
ATOM 1562 N N . THR A 1 195 ? -22.090 13.681 7.445 1.00 65.19 195 THR A N 1
ATOM 1563 C CA . THR A 1 195 ? -23.512 13.382 7.197 1.00 65.19 195 THR A CA 1
ATOM 1564 C C . THR A 1 195 ? -23.842 13.430 5.706 1.00 65.19 195 THR A C 1
ATOM 1566 O O . THR A 1 195 ? -24.580 12.584 5.204 1.00 65.19 195 THR A O 1
ATOM 1569 N N . LEU A 1 196 ? -23.277 14.397 4.975 1.00 68.19 196 LEU A N 1
ATOM 1570 C CA . LEU A 1 196 ? -23.444 14.479 3.527 1.00 68.19 196 LEU A CA 1
ATOM 1571 C C . LEU A 1 196 ? -22.834 13.241 2.847 1.00 68.19 196 LEU A C 1
ATOM 1573 O O . LEU A 1 196 ? -23.488 12.601 2.030 1.00 68.19 196 LEU A O 1
ATOM 1577 N N . CYS A 1 197 ? -21.619 12.845 3.231 1.00 64.44 197 CYS A N 1
ATOM 1578 C CA . CYS A 1 197 ? -20.994 11.621 2.736 1.00 64.44 197 CYS A CA 1
ATOM 1579 C C . CYS A 1 197 ? -21.850 10.380 3.023 1.00 64.44 197 CYS A C 1
ATOM 1581 O O . CYS A 1 197 ? -22.078 9.601 2.103 1.00 64.44 197 CYS A O 1
ATOM 1583 N N . ASP A 1 198 ? -22.380 10.218 4.237 1.00 68.75 198 ASP A N 1
ATOM 1584 C CA . ASP A 1 198 ? -23.194 9.054 4.614 1.00 68.75 198 ASP A CA 1
ATOM 1585 C C . ASP A 1 198 ? -24.495 8.955 3.796 1.00 68.75 198 ASP A C 1
ATOM 1587 O O . ASP A 1 198 ? -24.893 7.864 3.376 1.00 68.75 198 ASP A O 1
ATOM 1591 N N . VAL A 1 199 ? -25.134 10.095 3.505 1.00 70.94 199 VAL A N 1
ATOM 1592 C CA . VAL A 1 199 ? -26.372 10.156 2.711 1.00 70.94 199 VAL A CA 1
ATOM 1593 C C . VAL A 1 199 ? -26.110 9.930 1.221 1.00 70.94 199 VAL A C 1
ATOM 1595 O O . VAL A 1 199 ? -26.898 9.250 0.564 1.00 70.94 199 VAL A O 1
ATOM 1598 N N . PHE A 1 200 ? -25.016 10.468 0.673 1.00 70.62 200 PHE A N 1
ATOM 1599 C CA . PHE A 1 200 ? -24.737 10.414 -0.766 1.00 70.62 200 PHE A CA 1
ATOM 1600 C C . PHE A 1 200 ? -23.936 9.175 -1.201 1.00 70.62 200 PHE A C 1
ATOM 1602 O O . PHE A 1 200 ? -24.185 8.650 -2.288 1.00 70.62 200 PHE A O 1
ATOM 1609 N N . MET A 1 201 ? -23.012 8.660 -0.380 1.00 68.56 201 MET A N 1
ATOM 1610 C CA . MET A 1 201 ? -22.166 7.506 -0.733 1.00 68.56 201 MET A CA 1
ATOM 1611 C C . MET A 1 201 ? -22.988 6.237 -0.959 1.00 68.56 201 MET A C 1
ATOM 1613 O O . MET A 1 201 ? -22.747 5.512 -1.921 1.00 68.56 201 MET A O 1
ATOM 1617 N N . GLY A 1 202 ? -23.989 5.971 -0.115 1.00 70.19 202 GLY A N 1
ATOM 1618 C CA . GLY A 1 202 ? -24.840 4.785 -0.248 1.00 70.19 202 GLY A CA 1
ATOM 1619 C C . GLY A 1 202 ? -25.538 4.693 -1.617 1.00 70.19 202 GLY A C 1
ATOM 1620 O O . GLY A 1 202 ? -25.398 3.673 -2.300 1.00 70.19 202 GLY A O 1
ATOM 1621 N N . PRO A 1 203 ? -26.270 5.737 -2.048 1.00 73.50 203 PRO A N 1
ATOM 1622 C CA . PRO A 1 203 ? -26.847 5.829 -3.388 1.00 73.50 203 PRO A CA 1
ATOM 1623 C C . PRO A 1 203 ? -25.804 5.818 -4.515 1.00 73.50 203 PRO A C 1
ATOM 1625 O O . PRO A 1 203 ? -25.986 5.084 -5.488 1.00 73.50 203 PRO A O 1
ATOM 1628 N N . MET A 1 204 ? -24.690 6.553 -4.384 1.00 69.62 204 MET A N 1
ATOM 1629 C CA . MET A 1 204 ? -23.632 6.582 -5.409 1.00 69.62 204 MET A CA 1
ATOM 1630 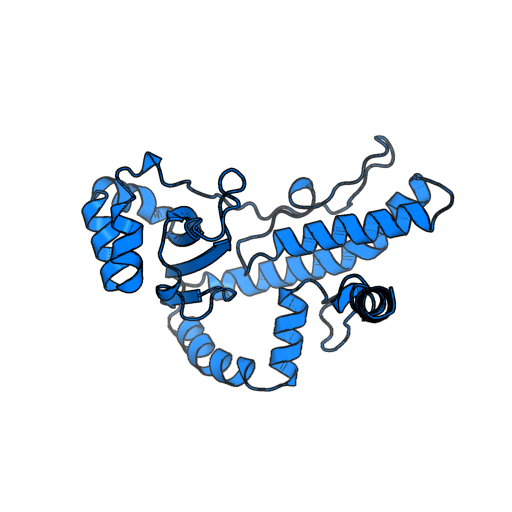C C . MET A 1 204 ? -22.984 5.210 -5.634 1.00 69.62 204 MET A C 1
ATOM 1632 O O . MET A 1 204 ? -22.726 4.836 -6.776 1.00 69.62 204 MET A O 1
ATOM 1636 N N . CYS A 1 205 ? -22.802 4.408 -4.584 1.00 64.88 205 CYS A N 1
ATOM 1637 C CA . CYS A 1 205 ? -22.292 3.038 -4.694 1.00 64.88 205 CYS A CA 1
ATOM 1638 C C . CYS A 1 205 ? -23.260 2.078 -5.409 1.00 64.88 205 CYS A C 1
ATOM 1640 O O . CYS A 1 205 ? -22.852 1.003 -5.852 1.00 64.88 205 CYS A O 1
ATOM 1642 N N . LYS A 1 206 ? -24.550 2.426 -5.497 1.00 73.75 206 LYS A N 1
ATOM 1643 C CA . LYS A 1 206 ? -25.586 1.605 -6.146 1.00 73.75 206 LYS A CA 1
ATOM 1644 C C . LYS A 1 206 ? -25.860 2.024 -7.585 1.00 73.75 206 LYS A C 1
ATOM 1646 O O . LYS A 1 206 ? -26.344 1.202 -8.360 1.00 73.75 206 LYS A O 1
ATOM 1651 N N . PHE A 1 207 ? -25.546 3.264 -7.951 1.00 80.38 207 PHE A N 1
ATOM 1652 C CA . PHE A 1 207 ? -25.695 3.737 -9.320 1.00 80.38 207 PHE A CA 1
ATOM 1653 C C . PHE A 1 207 ? -24.564 3.152 -10.198 1.00 80.38 207 PHE A C 1
ATOM 1655 O O . PHE A 1 207 ? -23.388 3.355 -9.892 1.00 80.38 207 PHE A O 1
ATOM 1662 N N . PRO A 1 208 ? -24.876 2.380 -11.261 1.00 75.62 208 PRO A N 1
ATOM 1663 C CA . PRO A 1 208 ? -23.879 1.613 -12.015 1.00 75.62 208 PRO A CA 1
ATOM 1664 C C . PRO A 1 208 ? -22.654 2.391 -12.520 1.00 75.62 208 PRO A C 1
ATOM 1666 O O . PRO A 1 208 ? -21.543 1.890 -12.346 1.00 75.62 208 PRO A O 1
ATOM 1669 N N . PRO A 1 209 ? -22.784 3.594 -13.106 1.00 73.94 209 PRO A N 1
ATOM 1670 C CA . PRO A 1 209 ? -21.615 4.288 -13.634 1.00 73.94 209 PRO A CA 1
ATOM 1671 C C . PRO A 1 209 ? -20.663 4.794 -12.546 1.00 73.94 209 PRO A C 1
ATOM 1673 O O . PRO A 1 209 ? -19.451 4.633 -12.662 1.00 73.94 209 PRO A O 1
ATOM 1676 N N . THR A 1 210 ? -21.198 5.358 -11.464 1.00 72.31 210 THR A N 1
ATOM 1677 C CA . THR A 1 210 ? -20.389 5.814 -10.327 1.00 72.31 210 THR A CA 1
ATOM 1678 C C . THR A 1 210 ? -19.758 4.630 -9.612 1.00 72.31 210 THR A C 1
ATOM 1680 O O . THR A 1 210 ? -18.590 4.692 -9.247 1.00 72.31 210 THR A O 1
ATOM 1683 N N . LYS A 1 211 ? -20.478 3.509 -9.494 1.00 71.88 211 LYS A N 1
ATOM 1684 C CA . LYS A 1 211 ? -19.931 2.256 -8.967 1.00 71.88 211 LYS A CA 1
ATOM 1685 C C . LYS A 1 211 ? -18.737 1.762 -9.789 1.00 71.88 211 LYS A C 1
ATOM 1687 O O . LYS A 1 211 ? -17.717 1.412 -9.203 1.00 71.88 211 LYS A O 1
ATOM 1692 N N . LEU A 1 212 ? -18.848 1.737 -11.119 1.00 70.19 212 LEU A N 1
ATOM 1693 C CA . LEU A 1 212 ? -17.748 1.332 -12.001 1.00 70.19 212 LEU A CA 1
ATOM 1694 C C . LEU A 1 212 ? -16.545 2.263 -11.846 1.00 70.19 212 LEU A C 1
ATOM 1696 O O . LEU A 1 212 ? -15.439 1.787 -11.621 1.00 70.19 212 LEU A O 1
ATOM 1700 N N . GLN A 1 213 ? -16.771 3.576 -11.858 1.00 72.44 213 GLN A N 1
ATOM 1701 C CA . GLN A 1 213 ? -15.707 4.558 -11.658 1.00 72.44 213 GLN A CA 1
ATOM 1702 C C . GLN A 1 213 ? -15.026 4.426 -10.284 1.00 72.44 213 GLN A C 1
ATOM 1704 O O . GLN A 1 213 ? -13.813 4.576 -10.168 1.00 72.44 213 GLN A O 1
ATOM 1709 N N . MET A 1 214 ? -15.779 4.132 -9.223 1.00 71.81 214 MET A N 1
ATOM 1710 C CA . MET A 1 214 ? -15.195 3.875 -7.906 1.00 71.81 214 MET A CA 1
ATOM 1711 C C . MET A 1 214 ? -14.339 2.608 -7.929 1.00 71.81 214 MET A C 1
ATOM 1713 O O . MET A 1 214 ? -13.223 2.625 -7.423 1.00 71.81 214 MET A O 1
ATOM 1717 N N . LEU A 1 215 ? -14.812 1.526 -8.554 1.00 72.81 215 LEU A N 1
ATOM 1718 C CA . LEU A 1 215 ? -14.054 0.277 -8.657 1.00 72.81 215 LEU A CA 1
ATOM 1719 C C . LEU A 1 215 ? -12.749 0.445 -9.442 1.00 72.81 215 LEU A C 1
ATOM 1721 O O . LEU A 1 215 ? -11.724 -0.067 -9.001 1.00 72.81 215 LEU A O 1
ATOM 1725 N N . THR A 1 216 ? -12.759 1.191 -10.548 1.00 71.62 216 THR A N 1
ATOM 1726 C CA . THR A 1 216 ? -11.564 1.417 -11.379 1.00 71.62 216 THR A CA 1
ATOM 1727 C C . THR A 1 216 ? -10.514 2.251 -10.654 1.00 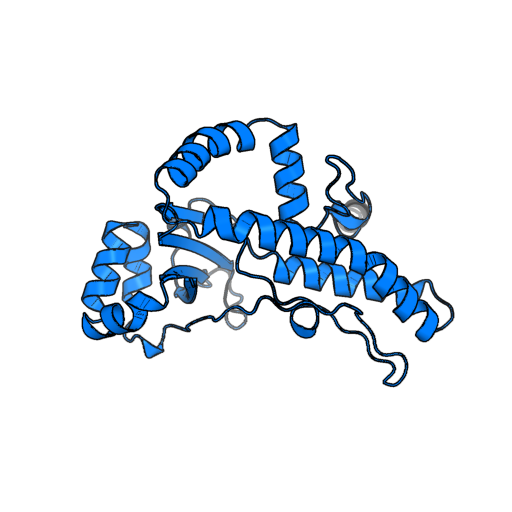71.62 216 THR A C 1
ATOM 1729 O O . THR A 1 216 ? -9.315 1.988 -10.758 1.00 71.62 216 THR A O 1
ATOM 1732 N N . VAL A 1 217 ? -10.955 3.228 -9.857 1.00 71.38 217 VAL A N 1
ATOM 1733 C CA . VAL A 1 217 ? -10.073 3.974 -8.954 1.00 71.38 217 VAL A CA 1
ATOM 1734 C C . VAL A 1 217 ? -9.489 3.040 -7.893 1.00 71.38 217 VAL A C 1
ATOM 1736 O O . VAL A 1 217 ? -8.277 3.063 -7.682 1.00 71.38 217 VAL A O 1
ATOM 1739 N N . LEU A 1 218 ? -10.315 2.189 -7.274 1.00 71.38 218 LEU A N 1
ATOM 1740 C CA . LEU A 1 218 ? -9.899 1.262 -6.217 1.00 71.38 218 LEU A CA 1
ATOM 1741 C C . LEU A 1 218 ? -8.889 0.207 -6.686 1.00 71.38 218 LEU A C 1
ATOM 1743 O O . LEU A 1 218 ? -7.937 -0.082 -5.961 1.00 71.38 218 LEU A O 1
ATOM 1747 N N . CYS A 1 219 ? -9.064 -0.359 -7.882 1.00 69.81 219 CYS A N 1
ATOM 1748 C CA . CYS A 1 219 ? -8.154 -1.374 -8.417 1.00 69.81 219 CYS A CA 1
ATOM 1749 C C . CYS A 1 219 ? -6.889 -0.800 -9.078 1.00 69.81 219 CYS A C 1
ATOM 1751 O O . CYS A 1 219 ? -6.020 -1.571 -9.470 1.00 69.81 219 CYS A O 1
ATOM 1753 N N . GLY A 1 220 ? -6.746 0.528 -9.187 1.00 67.31 220 GLY A N 1
ATOM 1754 C CA . GLY A 1 220 ? -5.562 1.150 -9.802 1.00 67.31 220 GLY A CA 1
ATOM 1755 C C . GLY A 1 220 ? -5.637 1.322 -11.330 1.00 67.31 220 GLY A C 1
ATOM 1756 O O . GLY A 1 220 ? -4.649 1.725 -11.949 1.00 67.31 220 GLY A O 1
ATOM 1757 N N . ALA A 1 221 ? -6.787 1.020 -11.946 1.00 67.44 221 ALA A N 1
ATOM 1758 C CA . ALA A 1 221 ? -6.993 1.034 -13.400 1.00 67.44 221 ALA A CA 1
ATOM 1759 C C . ALA A 1 221 ? -7.355 2.421 -13.974 1.00 67.44 221 ALA A C 1
ATOM 1761 O O . ALA A 1 221 ? -7.422 2.598 -15.195 1.00 67.44 221 ALA A O 1
ATOM 1762 N N . GLN A 1 222 ? -7.603 3.416 -13.116 1.00 69.19 222 GLN A N 1
ATOM 1763 C CA . GLN A 1 222 ? -7.934 4.777 -13.537 1.00 69.19 222 GLN A CA 1
ATOM 1764 C C . GLN A 1 222 ? -6.670 5.518 -13.992 1.00 69.19 222 GLN A C 1
ATOM 1766 O O . GLN A 1 222 ? -5.705 5.614 -13.239 1.00 69.19 222 GLN A O 1
ATOM 1771 N N . ASN A 1 223 ? -6.681 6.079 -15.206 1.00 62.34 223 ASN A N 1
ATOM 1772 C CA . ASN A 1 223 ? -5.485 6.708 -15.770 1.00 62.34 223 ASN A CA 1
ATOM 1773 C C . ASN A 1 223 ? -5.364 8.199 -15.402 1.00 62.34 223 ASN A C 1
ATOM 1775 O O . ASN A 1 223 ? -4.423 8.593 -14.727 1.00 62.34 223 ASN A O 1
ATOM 1779 N N . ASN A 1 224 ? -6.338 9.030 -15.800 1.00 59.53 224 ASN A N 1
ATOM 1780 C CA . ASN A 1 224 ? -6.178 10.498 -15.800 1.00 59.53 224 ASN A CA 1
ATOM 1781 C C . ASN A 1 224 ? -7.360 11.266 -15.181 1.00 59.53 224 ASN A C 1
ATOM 1783 O O . ASN A 1 224 ? -7.504 12.467 -15.392 1.00 59.53 224 ASN A O 1
ATOM 1787 N N . GLY A 1 225 ? -8.249 10.587 -14.454 1.00 55.28 225 GLY A N 1
ATOM 1788 C CA . GLY A 1 225 ? -9.365 11.238 -13.760 1.00 55.28 225 GLY A CA 1
ATOM 1789 C C . GLY A 1 225 ? -10.547 11.683 -14.591 1.00 55.28 225 GLY A C 1
ATOM 1790 O O . GLY A 1 225 ? -11.555 12.093 -14.021 1.00 55.28 225 GLY A O 1
ATOM 1791 N N . ILE A 1 226 ? -10.467 11.532 -15.906 1.00 56.69 226 ILE A N 1
ATOM 1792 C CA . ILE A 1 226 ? -11.643 11.599 -16.756 1.00 56.69 226 ILE A CA 1
ATOM 1793 C C . ILE A 1 226 ? -12.459 10.333 -16.447 1.00 56.69 226 ILE A C 1
ATOM 1795 O O . ILE A 1 226 ? -11.913 9.222 -16.479 1.00 56.69 226 ILE A O 1
ATOM 1799 N N . PRO A 1 227 ? -13.744 10.464 -16.075 1.00 51.97 227 PRO A N 1
ATOM 1800 C CA . PRO A 1 227 ? -14.629 9.312 -15.983 1.00 51.97 227 PRO A CA 1
ATOM 1801 C C . PRO A 1 227 ? -14.519 8.484 -17.277 1.00 51.97 227 PRO A C 1
ATOM 1803 O O . PRO A 1 227 ? -14.292 9.046 -18.346 1.00 51.97 227 PRO A O 1
ATOM 1806 N N . TRP A 1 228 ? -14.642 7.156 -17.204 1.00 51.75 228 TRP A N 1
ATOM 1807 C CA . TRP A 1 228 ? -14.641 6.265 -18.384 1.00 51.75 228 TRP A CA 1
ATOM 1808 C C . TRP A 1 228 ? -13.327 6.158 -19.188 1.00 51.75 228 TRP A C 1
ATOM 1810 O O . TRP A 1 228 ? -13.281 5.384 -20.140 1.00 51.75 228 TRP A O 1
ATOM 1820 N N . THR A 1 229 ? -12.246 6.857 -18.820 1.00 54.34 229 THR A N 1
ATOM 1821 C CA . THR A 1 229 ? -10.909 6.602 -19.387 1.00 54.34 229 THR A CA 1
ATOM 1822 C C . THR A 1 229 ? -10.168 5.572 -18.534 1.00 54.34 229 THR A C 1
ATOM 1824 O O . THR A 1 229 ? -9.280 5.909 -17.742 1.00 54.34 229 THR A O 1
ATOM 1827 N N . THR A 1 230 ? -10.578 4.313 -18.649 1.00 55.97 230 THR A N 1
ATOM 1828 C CA . THR A 1 230 ? -9.841 3.153 -18.130 1.00 55.97 230 THR A CA 1
ATOM 1829 C C . THR A 1 230 ? -8.907 2.630 -19.214 1.00 55.97 230 THR A C 1
ATOM 1831 O O . THR A 1 230 ? -9.238 2.709 -20.395 1.00 55.97 230 THR A O 1
ATOM 1834 N N . ASN A 1 231 ? -7.722 2.130 -18.848 1.00 53.94 231 ASN A N 1
ATOM 1835 C CA . ASN A 1 231 ? -6.900 1.380 -19.802 1.00 53.94 231 ASN A CA 1
ATOM 1836 C C . ASN A 1 231 ? -7.391 -0.082 -19.811 1.00 53.94 231 ASN A C 1
ATOM 1838 O O . ASN A 1 231 ? -7.122 -0.798 -18.843 1.00 53.94 231 ASN A O 1
ATOM 1842 N N . PRO A 1 232 ? -8.093 -0.557 -20.860 1.00 49.84 232 PRO A N 1
ATOM 1843 C CA . PRO A 1 232 ? -8.730 -1.880 -20.854 1.00 49.84 232 PRO A CA 1
ATOM 1844 C C . PRO A 1 232 ? -7.719 -3.028 -20.745 1.00 49.84 232 PRO A C 1
ATOM 1846 O O . PRO A 1 232 ? -8.021 -4.083 -20.195 1.00 49.84 232 PRO A O 1
ATOM 1849 N N . ASN A 1 233 ? -6.487 -2.813 -21.222 1.00 51.94 233 ASN A N 1
ATOM 1850 C CA . ASN A 1 233 ? -5.409 -3.804 -21.147 1.00 51.94 233 ASN A CA 1
ATOM 1851 C C . ASN A 1 233 ? -4.917 -4.046 -19.707 1.00 51.94 233 ASN A C 1
ATOM 1853 O O . ASN A 1 233 ? -4.314 -5.078 -19.417 1.00 51.94 233 ASN A O 1
ATOM 1857 N N . GLU A 1 234 ? -5.179 -3.101 -18.805 1.00 52.44 234 GLU A N 1
ATOM 1858 C CA . GLU A 1 234 ? -4.700 -3.100 -17.421 1.00 52.44 234 GLU A CA 1
ATOM 1859 C C . GLU A 1 234 ? -5.793 -3.371 -16.396 1.00 52.44 234 GLU A C 1
ATOM 1861 O O . GLU A 1 234 ? -5.475 -3.723 -15.264 1.00 52.44 234 GLU A O 1
ATOM 1866 N N . GLU A 1 235 ? -7.065 -3.291 -16.795 1.00 48.66 235 GLU A N 1
ATOM 1867 C CA . GLU A 1 235 ? -8.226 -3.584 -15.943 1.00 48.66 235 GLU A CA 1
ATOM 1868 C C . GLU A 1 235 ? -8.151 -4.993 -15.318 1.00 48.66 235 GLU A C 1
ATOM 1870 O O . GLU A 1 235 ? -8.717 -5.243 -14.257 1.00 48.66 235 GLU A O 1
ATOM 1875 N N . TYR A 1 236 ? -7.355 -5.880 -15.932 1.00 50.84 236 TYR A N 1
ATOM 1876 C CA . TYR A 1 236 ? -7.027 -7.216 -15.436 1.00 50.84 236 TYR A CA 1
ATOM 1877 C C . TYR A 1 236 ? -5.536 -7.571 -15.541 1.00 50.84 236 TYR A C 1
ATOM 1879 O O . TYR A 1 236 ? -5.205 -8.754 -15.523 1.00 50.84 236 TYR A O 1
ATOM 1887 N N . LEU A 1 237 ? -4.626 -6.605 -15.733 1.00 52.47 237 LEU A N 1
ATOM 1888 C CA . LEU A 1 237 ? -3.203 -6.882 -16.032 1.00 52.47 237 LEU A CA 1
ATOM 1889 C C . LEU A 1 237 ? -3.005 -7.895 -17.194 1.00 52.47 237 LEU A C 1
ATOM 1891 O O . LEU A 1 237 ? -2.030 -8.645 -17.218 1.00 52.47 237 LEU A O 1
ATOM 1895 N N . GLY A 1 238 ? -3.961 -7.979 -18.130 1.00 48.50 238 GLY A N 1
ATOM 1896 C CA . GLY A 1 238 ? -3.982 -8.976 -19.210 1.00 48.50 238 GLY A CA 1
ATOM 1897 C C . GLY A 1 238 ? -4.448 -10.402 -18.843 1.00 48.50 238 GLY A C 1
ATOM 1898 O O . GLY A 1 238 ? -4.421 -11.278 -19.706 1.00 48.50 238 GLY A O 1
ATOM 1899 N N . TYR A 1 239 ? -4.913 -10.677 -17.617 1.00 47.94 239 TYR A N 1
ATOM 1900 C CA . TYR A 1 239 ? -5.205 -12.048 -17.148 1.00 47.94 239 TYR A CA 1
ATOM 1901 C C . TYR A 1 239 ? -6.457 -12.732 -17.733 1.00 47.94 239 TYR A C 1
ATOM 1903 O O . TYR A 1 239 ? -6.624 -13.939 -17.548 1.00 47.94 239 TYR A O 1
ATOM 1911 N N . VAL A 1 240 ? -7.330 -12.035 -18.466 1.00 45.38 240 VAL A N 1
ATOM 1912 C CA . VAL A 1 240 ? -8.595 -12.637 -18.951 1.00 45.38 240 VAL A CA 1
ATOM 1913 C C . VAL A 1 240 ? -8.393 -13.532 -20.182 1.00 45.38 240 VAL A C 1
ATOM 1915 O O . VAL A 1 240 ? -9.165 -14.463 -20.398 1.00 45.38 240 VAL A O 1
ATOM 1918 N N . HIS A 1 241 ? -7.319 -13.349 -20.956 1.00 41.72 241 HIS A N 1
ATOM 1919 C CA . HIS A 1 241 ? -7.092 -14.144 -22.172 1.00 41.72 241 HIS A CA 1
ATOM 1920 C C . HIS A 1 241 ? -6.316 -15.459 -21.955 1.00 41.72 241 HIS A C 1
ATOM 1922 O O . HIS A 1 241 ? -6.238 -16.272 -22.873 1.00 41.72 241 HIS A O 1
ATOM 1928 N N . GLY A 1 242 ? -5.775 -15.708 -20.754 1.00 39.12 242 GLY A N 1
ATOM 1929 C CA . GLY A 1 242 ? -4.931 -16.882 -20.474 1.00 39.12 242 GLY A CA 1
ATOM 1930 C C . GLY A 1 242 ? -5.617 -18.061 -19.771 1.00 39.12 242 GLY A C 1
ATOM 1931 O O . GLY A 1 242 ? -5.082 -19.169 -19.790 1.00 39.12 242 GLY A O 1
ATOM 1932 N N . PHE A 1 243 ? -6.781 -17.856 -19.146 1.00 36.00 243 PHE A N 1
ATOM 1933 C CA . PHE A 1 243 ? -7.449 -18.919 -18.379 1.00 36.00 243 PHE A CA 1
ATOM 1934 C C . PHE A 1 243 ? -8.337 -19.831 -19.237 1.00 36.00 243 PHE A C 1
ATOM 1936 O O . PHE A 1 243 ? -8.392 -21.032 -18.982 1.00 36.00 243 PHE A O 1
ATOM 1943 N N . SER A 1 244 ? -8.953 -19.313 -20.308 1.00 36.94 244 SER A N 1
ATOM 1944 C CA . SER A 1 244 ? -9.839 -20.122 -21.163 1.00 36.94 244 SER A CA 1
ATOM 1945 C C . SER A 1 244 ? -9.100 -21.212 -21.948 1.00 36.94 244 SER A C 1
ATOM 1947 O O . SER A 1 244 ? -9.679 -22.256 -22.235 1.00 36.94 244 SER A O 1
ATOM 1949 N N . SER A 1 245 ? -7.833 -20.996 -22.307 1.00 35.09 245 SER A N 1
ATOM 1950 C CA . SER A 1 245 ? -7.065 -21.929 -23.140 1.00 35.09 245 SER A CA 1
ATOM 1951 C C . SER A 1 245 ? -6.398 -23.049 -22.332 1.00 35.09 245 SER A C 1
ATOM 1953 O O . SER A 1 245 ? -6.259 -24.162 -22.837 1.00 35.09 245 SER A O 1
ATOM 1955 N N . LYS A 1 246 ? -6.045 -22.814 -21.059 1.00 35.75 246 LYS A N 1
ATOM 1956 C CA . LYS A 1 246 ? -5.456 -23.858 -20.199 1.00 35.75 246 LYS A CA 1
ATOM 1957 C C . LYS A 1 246 ? -6.489 -24.806 -19.578 1.00 35.75 246 LYS A C 1
ATOM 1959 O O . LYS A 1 246 ? -6.176 -25.981 -19.409 1.00 35.75 246 LYS A O 1
ATOM 1964 N N . GLU A 1 247 ? -7.722 -24.363 -19.321 1.00 35.28 247 GLU A N 1
ATOM 1965 C CA . GLU A 1 247 ? -8.795 -25.268 -18.865 1.00 35.28 247 GLU A CA 1
ATOM 1966 C C . GLU A 1 247 ? -9.324 -26.198 -19.972 1.00 35.28 247 GLU A C 1
ATOM 1968 O O . GLU A 1 247 ? -9.794 -27.295 -19.673 1.00 35.28 247 GLU A O 1
ATOM 1973 N N . GLN A 1 248 ? -9.203 -25.819 -21.249 1.00 34.00 248 GLN A N 1
ATOM 1974 C CA . GLN A 1 248 ? -9.520 -26.712 -22.374 1.00 34.00 248 GLN A CA 1
ATOM 1975 C C . GLN A 1 248 ? -8.430 -27.768 -22.613 1.00 34.00 248 GLN A C 1
ATOM 1977 O O . GLN A 1 248 ? -8.747 -28.911 -22.942 1.00 34.00 248 GLN A O 1
ATOM 1982 N N . ALA A 1 249 ? -7.159 -27.435 -22.371 1.00 34.59 249 ALA A N 1
ATOM 1983 C CA . ALA A 1 249 ? -6.057 -28.391 -22.497 1.00 34.59 249 ALA A CA 1
ATOM 1984 C C . ALA A 1 249 ? -6.079 -29.482 -21.407 1.00 34.59 249 ALA A C 1
ATOM 1986 O O . ALA A 1 249 ? -5.724 -30.622 -21.679 1.00 34.59 249 ALA A O 1
ATOM 1987 N N . LEU A 1 250 ? -6.558 -29.166 -20.198 1.00 35.62 250 LEU A N 1
ATOM 1988 C CA . LEU A 1 250 ? -6.651 -30.118 -19.078 1.00 35.62 250 LEU A CA 1
ATOM 1989 C C . LEU A 1 250 ? -7.919 -30.990 -19.080 1.00 35.62 250 LEU A C 1
ATOM 1991 O O . LEU A 1 250 ? -8.022 -31.906 -18.273 1.00 35.62 250 LEU A O 1
ATOM 1995 N N . LYS A 1 251 ? -8.877 -30.740 -19.982 1.00 35.50 251 LYS A N 1
ATOM 1996 C CA . LYS A 1 251 ? -10.053 -31.608 -20.197 1.00 35.50 251 LYS A CA 1
ATOM 1997 C C . LYS A 1 251 ? -9.902 -32.560 -21.388 1.00 35.50 251 LYS A C 1
ATOM 1999 O O . LYS A 1 251 ? -10.823 -33.321 -21.667 1.00 35.50 251 LYS A O 1
ATOM 2004 N N . THR A 1 252 ? -8.759 -32.516 -22.073 1.00 38.25 252 THR A N 1
ATOM 2005 C CA . THR A 1 252 ? -8.488 -33.324 -23.273 1.00 38.25 252 THR A CA 1
ATOM 2006 C C . THR A 1 252 ? -7.167 -34.100 -23.182 1.00 38.25 252 THR A C 1
ATOM 2008 O O . THR A 1 252 ? -6.635 -34.520 -24.207 1.00 38.25 252 THR A O 1
ATOM 2011 N N . ALA A 1 253 ? -6.641 -34.292 -21.968 1.00 34.28 253 ALA A N 1
ATOM 2012 C CA . ALA A 1 253 ? -5.484 -35.136 -21.676 1.00 34.28 253 ALA A CA 1
ATOM 2013 C C . ALA A 1 253 ? -5.863 -36.209 -20.651 1.00 34.28 253 ALA A C 1
ATOM 2015 O O . ALA A 1 253 ? -6.593 -35.857 -19.695 1.00 34.28 253 ALA A O 1
#

InterPro domains:
  IPR002938 FAD-binding domain [PF01494] (103-169)
  IPR036188 FAD/NAD(P)-binding domain superfamily [G3DSA:3.50.50.60] (23-201)
  IPR036188 FAD/NAD(P)-binding domain superfamily [SSF51905] (103-212)
  IPR050493 FAD-dependent Monooxygenases in Biosynthesis and Metabolism [PTHR13789] (72-182)

Radius of gyration: 21.32 Å; chains: 1; bounding box: 50×54×57 Å

Sequence (253 aa):
MSINIPLVAYGPSYLIRQANQLYQRLNTAEVMLGLLPTGTMFSDRNETSEKLVSMFWSLDMSTFNDVKSRGLDSFKKDLISREPRVQNLLKQVKSFDQLIPAWYSDTFMPRMYSEIDKTVFIGDCAHATSHQLGQGANLALVDAWTLSKCISDCATGEEAMYKYDQERKWRLRFYQLNSRLLTPVLQSHSKVVSTLCDVFMGPMCKFPPTKLQMLTVLCGAQNNGIPWTTNPNEEYLGYVHGFSSKEQALKTA

Organism: NCBI:txid426638

Secondary structure (DSSP, 8-state):
-EEE--EEEE--GGGSSSTT--EEEEETTTEEEEEEEEEE-TT--STTPPEEEEEEEEEEGGGHHHHHHH-HHHHHHHHHHH-GGGHHHHTT---GGGS-PBP------SSSEETTTTEE--THHHH---SSTTHHHHHHHHHHHHHHHHHHHSSSHHHHHHHHHHHHHHHHHHHHHHHHHHHHHHS---HHHHHHHHHHHHHHHHSHHHHHHHHHHHHT-B-SSSTT-B-TTTTTTTGGGTHHHHHHHTT--